Protein AF-A0A3N4IA02-F1 (afdb_monomer_lite)

Sequence (224 aa):
MLETLPFPLLVIALFAESRRILIFAYLSLFLHFLYTFIHSTIYPAPKPKPKPVPFRFTHLPFELRLSIYSNCTAFSLLQLSRSSYQLRYEILRNPKLYLNSDGYRPAPTGTTYPPSHQLRPLPVVQLWRLTLKQIDFISDPAERRLVETQLKRVVVVTPIGPGQSKFSDWMLCGKRGMEGCGRLRWKRDAEVGAAYRAMDCECGRVYGLRPISVDGALERRMSC

pLDDT: mean 83.83, std 15.97, range [39.25, 98.31]

InterPro domains:
  IPR001810 F-box domain [PS50181] (54-101)

Organism: NCBI:txid1160509

Structure (mmCIF, N/CA/C/O backbone):
data_AF-A0A3N4IA02-F1
#
_entry.id   AF-A0A3N4IA02-F1
#
loop_
_atom_site.group_PDB
_atom_site.id
_atom_site.type_symbol
_atom_site.label_atom_id
_atom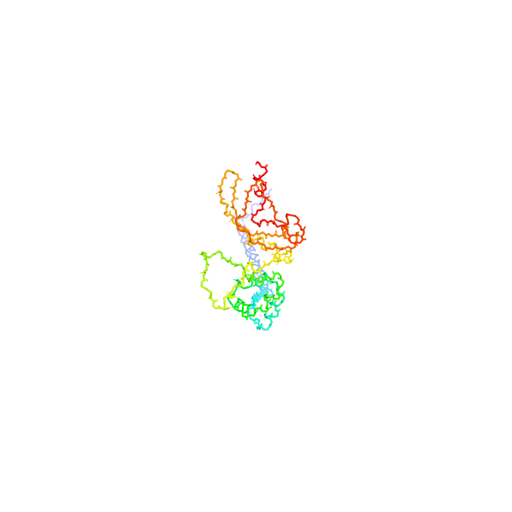_site.label_alt_id
_atom_site.label_comp_id
_atom_site.label_asym_id
_atom_site.label_entity_id
_atom_site.label_seq_id
_atom_site.pdbx_PDB_ins_code
_atom_site.Cartn_x
_atom_site.Cartn_y
_atom_site.Cartn_z
_atom_site.occupancy
_atom_site.B_iso_or_equiv
_atom_site.auth_seq_id
_atom_site.auth_comp_id
_atom_site.auth_asym_id
_atom_site.auth_atom_id
_atom_site.pdbx_PDB_model_num
ATOM 1 N N . MET A 1 1 ? -15.808 66.217 70.031 1.00 44.88 1 MET A N 1
ATOM 2 C CA . MET A 1 1 ? -15.937 65.482 71.303 1.00 44.88 1 MET A CA 1
ATOM 3 C C . MET A 1 1 ? -16.184 64.025 70.958 1.00 44.88 1 MET A C 1
ATOM 5 O O . MET A 1 1 ? -17.266 63.714 70.486 1.00 44.88 1 MET A O 1
ATOM 9 N N . LEU A 1 2 ? -15.167 63.170 71.072 1.00 51.09 2 LEU A N 1
ATOM 10 C CA . LEU A 1 2 ? -15.382 61.724 71.139 1.00 51.09 2 LEU A CA 1
ATOM 11 C C . LEU A 1 2 ? -15.395 61.372 72.625 1.00 51.09 2 LEU A C 1
ATOM 13 O O . LEU A 1 2 ? -14.373 61.507 73.293 1.00 51.09 2 LEU A O 1
ATOM 17 N N . GLU A 1 3 ? -16.559 60.999 73.144 1.00 66.25 3 GLU A N 1
ATOM 18 C CA . GLU A 1 3 ? -16.702 60.491 74.506 1.00 66.25 3 GLU A CA 1
ATOM 19 C C . GLU A 1 3 ? -16.040 59.109 74.602 1.00 66.25 3 GLU A C 1
ATOM 21 O O . GLU A 1 3 ? -16.298 58.208 73.801 1.00 66.25 3 GLU A O 1
ATOM 26 N N . THR A 1 4 ? -15.139 58.948 75.568 1.00 73.88 4 THR A N 1
ATOM 27 C CA . THR A 1 4 ? -14.440 57.694 75.848 1.00 73.88 4 THR A CA 1
ATOM 28 C C . THR A 1 4 ? -15.408 56.698 76.482 1.00 73.88 4 THR A C 1
ATOM 30 O O . THR A 1 4 ? -15.728 56.803 77.666 1.00 73.88 4 THR A O 1
ATOM 33 N N . LEU A 1 5 ? -15.879 55.726 75.703 1.00 70.00 5 LEU A N 1
ATOM 34 C CA . LEU A 1 5 ? -16.653 54.597 76.221 1.00 70.00 5 LEU A CA 1
ATOM 35 C C . LEU A 1 5 ? -15.830 53.793 77.253 1.00 70.00 5 LEU A C 1
ATOM 37 O O . LEU A 1 5 ? -14.632 53.575 77.048 1.00 70.00 5 LEU A O 1
ATOM 41 N N . PRO A 1 6 ? -16.448 53.309 78.347 1.00 82.88 6 PRO A N 1
ATOM 42 C CA . PRO A 1 6 ? -15.759 52.539 79.372 1.00 82.88 6 PRO A CA 1
ATOM 43 C C . PRO A 1 6 ? -15.296 51.183 78.820 1.00 82.88 6 PRO A C 1
ATOM 45 O O . PRO A 1 6 ? -16.060 50.440 78.202 1.00 82.88 6 PRO A O 1
ATOM 48 N N . PHE A 1 7 ? -14.039 50.842 79.110 1.00 79.94 7 PHE A N 1
ATOM 49 C CA . PHE A 1 7 ? -13.347 49.614 78.700 1.00 79.94 7 PHE A CA 1
ATOM 50 C C . PHE A 1 7 ? -14.184 48.307 78.730 1.00 79.94 7 PHE A C 1
ATOM 52 O O . PHE A 1 7 ? -14.133 47.566 77.746 1.00 79.94 7 PHE A O 1
ATOM 59 N N . PRO A 1 8 ? -14.998 47.995 79.765 1.00 81.19 8 PRO A N 1
ATOM 60 C CA . PRO A 1 8 ? -15.797 46.761 79.780 1.00 81.19 8 PRO A CA 1
ATOM 61 C C . PRO A 1 8 ? -16.862 46.680 78.673 1.00 81.19 8 PRO A C 1
ATOM 63 O O . PRO A 1 8 ? -17.126 45.589 78.169 1.00 81.19 8 PRO A O 1
ATOM 66 N N . LEU A 1 9 ? -17.443 47.807 78.243 1.00 80.81 9 LEU A N 1
ATOM 67 C CA . LEU A 1 9 ? -18.416 47.813 77.143 1.00 80.81 9 LEU A CA 1
ATOM 68 C C . LEU A 1 9 ? -17.744 47.521 75.795 1.00 80.81 9 LEU A C 1
ATOM 70 O O . LEU A 1 9 ? -18.338 46.856 74.948 1.00 80.81 9 LEU A O 1
ATOM 74 N N . LEU A 1 10 ? -16.487 47.942 75.621 1.00 78.56 10 LEU A N 1
ATOM 75 C CA . LEU A 1 10 ? -15.697 47.654 74.423 1.00 78.56 10 LEU A CA 1
ATOM 76 C C . LEU A 1 10 ? -15.368 46.155 74.310 1.00 78.56 10 LEU A C 1
ATOM 78 O O . LEU A 1 10 ? -15.481 45.581 73.231 1.00 78.56 10 LEU A O 1
ATOM 82 N N . VAL A 1 11 ? -15.051 45.491 75.427 1.00 78.12 11 VAL A N 1
ATOM 83 C CA . VAL A 1 11 ? -14.809 44.036 75.460 1.00 78.12 11 VAL A CA 1
ATOM 84 C C . VAL A 1 11 ? -16.079 43.250 75.118 1.00 78.12 11 VAL A C 1
ATOM 86 O O . VAL A 1 11 ? -16.025 42.323 74.312 1.00 78.12 11 VAL A O 1
ATOM 89 N N . ILE A 1 12 ? -17.235 43.634 75.670 1.00 79.31 12 ILE A N 1
ATOM 90 C CA . ILE A 1 12 ? -18.518 42.978 75.365 1.00 79.31 12 ILE A CA 1
ATOM 91 C C . ILE A 1 12 ? -18.898 43.177 73.891 1.00 79.31 12 ILE A C 1
ATOM 93 O O . ILE A 1 12 ? -19.323 42.220 73.242 1.00 79.31 12 ILE A O 1
ATOM 97 N N . ALA A 1 13 ? -18.692 44.376 73.338 1.00 76.31 13 ALA A N 1
ATOM 98 C CA . ALA A 1 13 ? -18.925 44.653 71.922 1.00 76.31 13 ALA A CA 1
ATOM 99 C C . ALA A 1 13 ? -18.017 43.806 71.010 1.00 76.31 13 ALA A C 1
ATOM 101 O O . ALA A 1 13 ? -18.503 43.201 70.055 1.00 76.31 13 ALA A O 1
ATOM 102 N N . LEU A 1 14 ? -16.727 43.668 71.342 1.00 78.12 14 LEU A N 1
ATOM 103 C CA . LEU A 1 14 ? -15.789 42.814 70.601 1.00 78.12 14 LEU A CA 1
ATOM 104 C C . LEU A 1 14 ? -16.157 41.323 70.678 1.00 78.12 14 LEU A C 1
ATOM 106 O O . LEU A 1 14 ? -16.037 40.608 69.684 1.00 78.12 14 LEU A O 1
ATOM 110 N N . PHE A 1 15 ? -16.644 40.843 71.827 1.00 77.38 15 PHE A N 1
ATOM 111 C CA . PHE A 1 15 ? -17.138 39.468 71.976 1.00 77.38 15 PHE A CA 1
ATOM 112 C C . PHE A 1 15 ? -18.454 39.217 71.226 1.00 77.38 15 PHE A C 1
ATOM 114 O O . PHE A 1 15 ? -18.679 38.119 70.712 1.00 77.38 15 PHE A O 1
ATOM 121 N N . ALA A 1 16 ? -19.336 40.214 71.155 1.00 80.81 16 ALA A N 1
ATOM 122 C CA . ALA A 1 16 ? -20.566 40.123 70.376 1.00 80.81 16 ALA A CA 1
ATOM 123 C C . ALA A 1 16 ? -20.266 40.073 68.869 1.00 80.81 16 ALA A C 1
ATOM 125 O O . ALA A 1 16 ? -20.827 39.235 68.160 1.00 80.81 16 ALA A O 1
ATOM 126 N N . GLU A 1 17 ? -19.333 40.902 68.395 1.00 86.25 17 GLU A N 1
ATOM 127 C CA . GLU A 1 17 ? -18.890 40.899 66.998 1.00 86.25 17 GLU A CA 1
ATOM 128 C C . GLU A 1 17 ? -18.124 39.619 66.631 1.00 86.25 17 GLU A C 1
ATOM 130 O O . GLU A 1 17 ? -18.371 39.034 65.576 1.00 86.25 17 GLU A O 1
ATOM 135 N N . SER A 1 18 ? -17.285 39.079 67.523 1.00 86.88 18 SER A N 1
ATOM 136 C CA . SER A 1 18 ? -16.580 37.815 67.260 1.00 86.88 18 SER A CA 1
ATOM 137 C C . SER A 1 18 ? -17.531 36.618 67.140 1.00 86.88 18 SER A C 1
ATOM 139 O O . SER A 1 18 ? -17.359 35.775 66.256 1.00 86.88 18 SER A O 1
ATOM 141 N N . ARG A 1 19 ? -18.591 36.561 67.959 1.00 89.06 19 ARG A N 1
ATOM 142 C CA . ARG A 1 19 ? -19.638 35.532 67.846 1.00 89.06 19 ARG A CA 1
ATOM 143 C C . ARG A 1 19 ? -20.408 35.636 66.535 1.00 89.06 19 ARG A C 1
ATOM 145 O O . ARG A 1 19 ? -20.673 34.607 65.920 1.00 89.06 19 ARG A O 1
ATOM 152 N N . ARG A 1 20 ? -20.736 36.852 66.085 1.00 90.88 20 ARG A N 1
ATOM 153 C CA . ARG A 1 20 ? -21.383 37.071 64.782 1.00 90.88 20 ARG A CA 1
ATOM 154 C C . ARG A 1 20 ? -20.507 36.554 63.646 1.00 90.88 20 ARG A C 1
ATOM 156 O O . ARG A 1 20 ? -20.989 35.774 62.831 1.00 90.88 20 ARG A O 1
ATOM 163 N N . ILE A 1 21 ? -19.220 36.904 63.643 1.00 92.00 21 ILE A N 1
ATOM 164 C CA . ILE A 1 21 ? -18.258 36.450 62.627 1.00 92.00 21 ILE A CA 1
ATOM 165 C C . ILE A 1 21 ? -18.160 34.918 62.601 1.00 92.00 21 ILE A C 1
ATOM 167 O O . ILE A 1 21 ? -18.219 34.324 61.525 1.00 92.00 21 ILE A O 1
ATOM 171 N N . LEU A 1 22 ? -18.077 34.266 63.766 1.00 92.12 22 LEU A N 1
ATOM 172 C CA . LEU A 1 22 ? -18.044 32.802 63.847 1.00 92.12 22 LEU A CA 1
ATOM 173 C C . LEU A 1 22 ? -19.326 32.171 63.291 1.00 92.12 22 LEU A C 1
ATOM 175 O O . LEU A 1 22 ? -19.240 31.241 62.494 1.00 92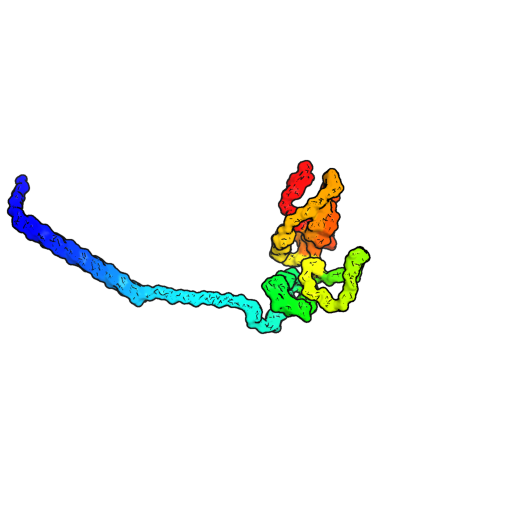.12 22 LEU A O 1
ATOM 179 N N . ILE A 1 23 ? -20.506 32.687 63.651 1.00 93.00 23 ILE A N 1
ATOM 180 C CA . ILE A 1 23 ? -21.788 32.175 63.140 1.00 93.00 23 ILE A CA 1
ATOM 181 C C . ILE A 1 23 ? -21.863 32.315 61.612 1.00 93.00 23 ILE A C 1
ATOM 183 O O . ILE A 1 23 ? -22.238 31.359 60.934 1.00 93.00 23 ILE A O 1
ATOM 187 N N . PHE A 1 24 ? -21.457 33.462 61.055 1.00 93.81 24 PHE A N 1
ATOM 188 C CA . PHE A 1 24 ? -21.409 33.661 59.603 1.00 93.81 24 PHE A CA 1
ATOM 189 C C . PHE A 1 24 ? -20.425 32.708 58.914 1.00 93.81 24 PHE A C 1
ATOM 191 O O . PHE A 1 24 ? -20.759 32.144 57.871 1.00 93.81 24 PHE A O 1
ATOM 198 N N . ALA A 1 25 ? -19.246 32.475 59.498 1.00 93.94 25 ALA A N 1
ATOM 199 C CA . ALA A 1 25 ? -18.271 31.526 58.965 1.00 93.94 25 ALA A CA 1
ATOM 200 C C . ALA A 1 25 ? -18.815 30.087 58.962 1.00 93.94 25 ALA A C 1
ATOM 202 O O . ALA A 1 25 ? -18.710 29.395 57.949 1.00 93.94 25 ALA A O 1
ATOM 203 N N . TYR A 1 26 ? -19.461 29.657 60.052 1.00 95.56 26 TYR A N 1
ATOM 204 C CA . TYR A 1 26 ? -20.088 28.336 60.139 1.00 95.56 26 TYR A CA 1
ATOM 205 C C . TYR A 1 26 ? -21.241 28.168 59.147 1.00 95.56 26 TYR A C 1
ATOM 207 O O . TYR A 1 26 ? -21.292 27.152 58.459 1.00 95.56 26 TYR A O 1
ATOM 215 N N . LEU A 1 27 ? -22.136 29.155 59.024 1.00 95.75 27 LEU A N 1
ATOM 216 C CA . LEU A 1 27 ? -23.228 29.117 58.045 1.00 95.75 27 LEU A CA 1
ATOM 217 C C . LEU A 1 27 ? -22.699 29.072 56.609 1.00 95.75 27 LEU A C 1
ATOM 219 O O . LEU A 1 27 ? -23.206 28.300 55.802 1.00 95.75 27 LEU A O 1
ATOM 223 N N . SER A 1 28 ? -21.658 29.847 56.300 1.00 95.81 28 SER A N 1
ATOM 224 C CA . SER A 1 28 ? -21.017 29.845 54.981 1.00 95.81 28 SER A CA 1
ATOM 225 C C . SER A 1 28 ? -20.406 28.480 54.645 1.00 95.81 28 SER A C 1
ATOM 227 O O . SER A 1 28 ? -20.694 27.914 53.589 1.00 95.81 28 SER A O 1
ATOM 229 N N . LEU A 1 29 ? -19.634 27.893 55.568 1.00 96.44 29 LEU A N 1
ATOM 230 C CA . LEU A 1 29 ? -19.062 26.554 55.397 1.00 96.44 29 LEU A CA 1
ATOM 231 C C . LEU A 1 29 ? -20.146 25.480 55.277 1.00 96.44 29 LEU A C 1
ATOM 233 O O . LEU A 1 29 ? -20.036 24.595 54.431 1.00 96.44 29 LEU A O 1
ATOM 237 N N . PHE A 1 30 ? -21.205 25.571 56.082 1.00 97.06 30 PHE A N 1
ATOM 238 C CA . PHE A 1 30 ? -22.325 24.638 56.037 1.00 97.06 30 PHE A CA 1
ATOM 239 C C . PHE A 1 30 ? -23.085 24.720 54.710 1.00 97.06 30 PHE A C 1
ATOM 241 O O . PHE A 1 30 ? -23.364 23.688 54.106 1.00 97.06 30 PHE A O 1
ATOM 248 N N . LEU A 1 31 ? -23.361 25.926 54.207 1.00 96.62 31 LEU A N 1
ATOM 249 C CA . LEU A 1 31 ? -23.981 26.123 52.895 1.00 96.62 31 LEU A CA 1
ATOM 250 C C . LEU A 1 31 ? -23.083 25.619 51.763 1.00 96.62 31 LEU A C 1
ATOM 252 O O . LEU A 1 31 ? -23.585 24.996 50.832 1.00 96.62 31 LEU A O 1
ATOM 256 N N . HIS A 1 32 ? -21.766 25.824 51.845 1.00 95.88 32 HIS A N 1
ATOM 257 C CA . HIS A 1 32 ? -20.828 25.287 50.860 1.00 95.88 32 HIS A CA 1
ATOM 258 C C . HIS A 1 32 ? -20.773 23.752 50.895 1.00 95.88 32 HIS A C 1
ATOM 260 O O . HIS A 1 32 ? -20.788 23.096 49.851 1.00 95.88 32 HIS A O 1
ATOM 266 N N . PHE A 1 33 ? -20.775 23.160 52.091 1.00 96.94 33 PHE A N 1
ATOM 267 C CA . PHE A 1 33 ? -20.838 21.712 52.267 1.00 96.94 33 PHE A CA 1
ATOM 268 C C . PHE A 1 33 ? -22.153 21.135 51.726 1.00 96.94 33 PHE A C 1
ATOM 270 O O . PHE A 1 33 ? -22.132 20.187 50.948 1.00 96.94 33 PHE A O 1
ATOM 277 N N . LEU A 1 34 ? -23.297 21.741 52.054 1.00 97.06 34 LEU A N 1
ATOM 278 C CA . LEU A 1 34 ? -24.590 21.341 51.500 1.00 97.06 34 LEU A CA 1
ATOM 279 C C . LEU A 1 34 ? -24.630 21.498 49.982 1.00 97.06 34 LEU A C 1
ATOM 281 O O . LEU A 1 34 ? -25.092 20.592 49.300 1.00 97.06 34 LEU A O 1
ATOM 285 N N . TYR A 1 35 ? -24.118 22.603 49.441 1.00 97.00 35 TYR A N 1
ATOM 286 C CA . TYR A 1 35 ? -24.063 22.823 47.999 1.00 97.00 35 TYR A CA 1
ATOM 287 C C . TYR A 1 35 ? -23.223 21.751 47.300 1.00 97.00 35 TYR A C 1
ATOM 289 O O . TYR A 1 35 ? -23.679 21.163 46.326 1.00 97.00 35 TYR A O 1
ATOM 297 N N . THR A 1 36 ? -22.029 21.442 47.807 1.00 93.94 36 THR A N 1
ATOM 298 C CA . THR A 1 36 ? -21.158 20.405 47.225 1.00 93.94 36 THR A CA 1
ATOM 299 C C . THR A 1 36 ? -21.751 19.006 47.368 1.00 93.94 36 THR A C 1
ATOM 301 O O . THR A 1 36 ? -21.695 18.220 46.421 1.00 93.94 36 THR A O 1
ATOM 304 N N . PHE A 1 37 ? -22.387 18.704 48.501 1.00 95.31 37 PHE A N 1
ATOM 305 C CA . PHE A 1 37 ? -23.081 17.439 48.725 1.00 95.31 37 PHE A CA 1
ATOM 306 C C . PHE A 1 37 ? -24.291 17.275 47.794 1.00 95.31 37 PHE A C 1
ATOM 308 O O . PHE A 1 37 ? -24.410 16.263 47.102 1.00 95.31 37 PHE A O 1
ATOM 315 N N . ILE A 1 38 ? -25.164 18.283 47.713 1.00 95.25 38 ILE A N 1
ATOM 316 C CA . ILE A 1 38 ? -26.329 18.301 46.817 1.00 95.25 38 ILE A CA 1
ATOM 317 C C . ILE A 1 38 ? -25.869 18.247 45.356 1.00 95.25 38 ILE A C 1
ATOM 319 O O . ILE A 1 38 ? -26.397 17.468 44.573 1.00 95.25 38 ILE A O 1
ATOM 323 N N . HIS A 1 39 ? -24.841 19.006 44.979 1.00 93.12 39 HIS A N 1
ATOM 324 C CA . HIS A 1 39 ? -24.314 18.985 43.618 1.00 93.12 39 HIS A CA 1
ATOM 325 C C . HIS A 1 39 ? -23.724 17.612 43.261 1.00 93.12 39 HIS A C 1
ATOM 327 O O . HIS A 1 39 ? -23.963 17.116 42.168 1.00 93.12 39 HIS A O 1
ATOM 333 N N . SER A 1 40 ? -22.994 16.965 44.172 1.00 91.81 40 SER A N 1
ATOM 334 C CA . SER A 1 40 ? -22.430 15.622 43.957 1.00 91.81 40 SER A CA 1
ATOM 335 C C . SER A 1 40 ? -23.507 14.533 43.858 1.00 91.81 40 SER A C 1
ATOM 337 O O . SER A 1 40 ? -23.388 13.600 43.064 1.00 91.81 40 SER A O 1
ATOM 339 N N . THR A 1 41 ? -24.581 14.658 44.641 1.00 93.38 41 THR A N 1
ATOM 340 C CA . THR A 1 41 ? -25.686 13.686 44.657 1.00 93.38 41 THR A CA 1
ATOM 341 C C . THR A 1 41 ? -26.645 13.862 43.480 1.00 93.38 41 THR A C 1
ATOM 343 O O . THR A 1 41 ? -27.057 12.866 42.889 1.00 93.38 41 THR A O 1
ATOM 346 N N . ILE A 1 42 ? -26.974 15.103 43.106 1.00 95.50 42 ILE A N 1
ATOM 347 C CA . ILE A 1 42 ? -27.861 15.412 41.972 1.00 95.50 42 ILE A CA 1
ATOM 348 C C . ILE A 1 42 ? -27.131 15.253 40.635 1.00 95.50 42 ILE A C 1
ATOM 350 O O . ILE A 1 42 ? -27.726 14.777 39.668 1.00 95.50 42 ILE A O 1
ATOM 354 N N . TYR A 1 43 ? -25.846 15.606 40.575 1.00 93.44 43 TYR A N 1
ATOM 355 C CA . TYR A 1 43 ? -25.025 15.510 39.370 1.00 93.44 43 TYR A CA 1
ATOM 356 C C . TYR A 1 43 ? -23.894 14.498 39.585 1.00 93.44 43 TYR A C 1
ATOM 358 O O . TYR A 1 43 ? -22.726 14.889 39.691 1.00 93.44 43 TYR A O 1
ATOM 366 N N . PRO A 1 44 ? -24.211 13.186 39.643 1.00 88.75 44 PRO A N 1
ATOM 367 C CA . PRO A 1 44 ? -23.174 12.172 39.691 1.00 88.75 44 PRO A CA 1
ATOM 368 C C . PRO A 1 44 ? -22.286 12.326 38.456 1.00 88.75 44 PRO A C 1
ATOM 370 O O . PRO A 1 44 ? -22.777 12.570 37.349 1.00 88.75 44 PRO A O 1
ATOM 373 N N . ALA A 1 45 ? -20.972 12.178 38.642 1.00 89.81 45 ALA A N 1
ATOM 374 C CA . ALA A 1 45 ? -20.030 12.240 37.534 1.00 89.81 45 ALA A CA 1
ATOM 375 C C . ALA A 1 45 ? -20.506 11.307 36.402 1.00 89.81 45 ALA A C 1
ATOM 377 O O . ALA A 1 45 ? -20.878 10.157 36.675 1.00 89.81 45 ALA A O 1
ATOM 378 N N . PRO A 1 46 ? -20.534 11.775 35.141 1.00 92.25 46 PRO A N 1
ATOM 379 C CA . PRO A 1 46 ? -20.992 10.954 34.033 1.00 92.25 46 PRO A CA 1
ATOM 380 C C . PRO A 1 46 ? -20.181 9.660 34.010 1.00 92.25 46 PRO A C 1
ATOM 382 O O . PRO A 1 46 ? -18.948 9.692 34.050 1.00 92.25 46 PRO A O 1
ATOM 385 N N . LYS A 1 47 ? -20.875 8.514 33.964 1.00 92.12 47 LYS A N 1
ATOM 386 C CA . LYS A 1 47 ? -20.211 7.208 33.886 1.00 92.12 47 LYS A CA 1
ATOM 387 C C . LYS A 1 47 ? -19.215 7.250 32.721 1.00 92.12 47 LYS A C 1
ATOM 389 O O . LYS A 1 47 ? -19.599 7.696 31.633 1.00 92.12 47 LYS A O 1
ATOM 394 N N . PRO A 1 48 ? -17.957 6.818 32.920 1.00 93.94 48 PRO A N 1
ATOM 395 C CA . PRO A 1 48 ? -16.980 6.827 31.846 1.00 93.94 48 PRO A CA 1
ATOM 396 C C . PRO A 1 48 ? -17.555 6.032 30.676 1.00 93.94 48 PRO A C 1
ATOM 398 O O . PRO A 1 48 ? -17.984 4.888 30.845 1.00 93.94 48 PRO A O 1
ATOM 401 N N . LYS A 1 49 ? -17.617 6.659 29.497 1.00 94.75 49 LYS A N 1
ATOM 402 C CA . LYS A 1 49 ? -18.094 5.980 28.291 1.00 94.75 49 LYS A CA 1
ATOM 403 C C . LYS A 1 49 ? -17.226 4.731 28.087 1.00 94.75 49 LYS A C 1
ATOM 405 O O . LYS A 1 49 ? -15.999 4.847 28.195 1.00 94.75 49 LYS A O 1
ATOM 410 N N . PRO A 1 50 ? -17.820 3.551 27.825 1.00 94.75 50 PRO A N 1
ATOM 411 C CA . PRO A 1 50 ? -17.035 2.355 27.565 1.00 94.75 50 PRO A CA 1
ATOM 412 C C . PRO A 1 50 ? -16.066 2.652 26.423 1.00 94.75 50 PRO A C 1
ATOM 414 O O . PRO A 1 50 ? -16.453 3.224 25.400 1.00 94.75 50 PRO A O 1
ATOM 417 N N . LYS A 1 51 ? -14.786 2.320 26.620 1.00 95.44 51 LYS A N 1
ATOM 418 C CA . LYS A 1 51 ? -13.780 2.511 25.575 1.00 95.44 51 LYS A CA 1
ATOM 419 C C . LYS A 1 51 ? -14.198 1.662 24.368 1.00 95.44 51 LYS A C 1
ATOM 421 O O . LYS A 1 51 ? -14.503 0.483 24.566 1.00 95.44 51 LYS A O 1
ATOM 426 N N . PRO A 1 52 ? -14.236 2.224 23.147 1.00 95.31 52 PRO A N 1
ATOM 427 C CA . PRO A 1 52 ? -14.595 1.450 21.969 1.00 95.31 52 PRO A CA 1
ATOM 428 C C . PRO A 1 52 ? -13.625 0.276 21.835 1.00 95.31 52 PRO A C 1
ATOM 430 O O . PRO A 1 52 ? -12.405 0.455 21.875 1.00 95.31 52 PRO A O 1
ATOM 433 N N . VAL A 1 53 ? -14.169 -0.936 21.723 1.00 95.00 53 VAL A N 1
ATOM 434 C CA . VAL A 1 53 ? -13.358 -2.136 21.506 1.00 95.00 53 VAL A CA 1
ATOM 435 C C . VAL A 1 53 ? -12.746 -2.023 20.108 1.00 95.00 53 VAL A C 1
ATOM 437 O O . VAL A 1 53 ? -13.487 -1.789 19.150 1.00 95.00 53 VAL A O 1
ATOM 440 N N . PRO A 1 54 ? -11.416 -2.157 19.952 1.00 95.31 54 PRO A N 1
ATOM 441 C CA . PRO A 1 54 ? -10.796 -2.047 18.642 1.00 95.31 54 PRO A CA 1
ATOM 442 C C . PRO A 1 54 ? -11.303 -3.167 17.737 1.00 95.31 54 PRO A C 1
ATOM 444 O O . PRO A 1 54 ? -11.283 -4.345 18.104 1.00 95.31 54 PRO A O 1
ATOM 447 N N . PHE A 1 55 ? -11.736 -2.794 16.535 1.00 94.56 55 PHE A N 1
ATOM 448 C CA . PHE A 1 55 ? -12.116 -3.756 15.516 1.00 94.56 55 PHE A CA 1
ATOM 449 C C . PHE A 1 55 ? -10.897 -4.592 15.110 1.00 94.56 55 PHE A C 1
ATOM 451 O O . PHE A 1 55 ? -9.862 -4.062 14.702 1.00 94.56 55 PHE A O 1
ATOM 458 N N . ARG A 1 56 ? -11.020 -5.915 15.220 1.00 95.62 56 ARG A N 1
ATOM 459 C CA . ARG A 1 56 ? -9.988 -6.859 14.792 1.00 95.62 56 ARG A CA 1
ATOM 460 C C . ARG A 1 56 ? -10.392 -7.444 13.452 1.00 95.62 56 ARG A C 1
ATOM 462 O O . ARG A 1 56 ? -11.288 -8.277 13.390 1.00 95.62 56 ARG A O 1
ATOM 469 N N . PHE A 1 57 ? -9.688 -7.051 12.394 1.00 96.00 57 PHE A N 1
ATOM 470 C CA . PHE A 1 57 ? -9.946 -7.552 11.042 1.00 96.00 57 PHE A CA 1
ATOM 471 C C . PHE A 1 57 ? -9.927 -9.089 10.968 1.00 96.00 57 PHE A C 1
ATOM 473 O O . PHE A 1 57 ? -10.723 -9.682 10.253 1.00 96.00 57 PHE A O 1
ATOM 480 N N . THR A 1 58 ? -9.070 -9.747 11.753 1.00 95.69 58 THR A N 1
ATOM 481 C CA . THR A 1 58 ? -8.964 -11.215 11.823 1.00 95.69 58 THR A CA 1
ATOM 482 C C . THR A 1 58 ? -10.141 -11.909 12.513 1.00 95.69 58 THR A C 1
ATOM 484 O O . THR A 1 58 ? -10.236 -13.128 12.423 1.00 95.69 58 THR A O 1
ATOM 487 N N . HIS A 1 59 ? -11.033 -11.175 13.189 1.00 95.94 59 HIS A N 1
ATOM 488 C CA . HIS A 1 59 ? -12.276 -11.734 13.733 1.00 95.94 59 HIS A CA 1
ATOM 489 C C . HIS A 1 59 ? -13.375 -11.858 12.669 1.00 95.94 59 HIS A C 1
ATOM 491 O O . HIS A 1 59 ? -14.400 -12.485 12.928 1.00 95.94 59 HIS A O 1
ATOM 497 N N . LEU A 1 60 ? -13.186 -11.270 11.482 1.00 97.62 60 LEU A N 1
ATOM 498 C CA . LEU A 1 60 ? -14.103 -11.492 10.374 1.00 97.62 60 LEU A CA 1
ATOM 499 C C . LEU A 1 60 ? -14.013 -12.952 9.893 1.00 97.62 60 LEU A C 1
ATOM 501 O O . LEU A 1 60 ? -12.898 -13.469 9.725 1.00 97.62 60 LEU A O 1
ATOM 505 N N . PRO A 1 61 ? -15.159 -13.589 9.585 1.00 97.81 61 PRO A N 1
ATOM 506 C CA . PRO A 1 61 ? -15.202 -14.839 8.839 1.00 97.81 61 PRO A CA 1
ATOM 507 C C . PRO A 1 61 ? -14.302 -14.796 7.603 1.00 97.81 61 PRO A C 1
ATOM 509 O O . PRO A 1 61 ? -14.126 -13.753 6.963 1.00 97.81 61 PRO A O 1
ATOM 512 N N . PHE A 1 62 ? -13.694 -15.934 7.285 1.00 97.19 62 PHE A N 1
ATOM 513 C CA . PHE A 1 62 ? -12.718 -16.041 6.205 1.00 97.19 62 PHE A CA 1
ATOM 514 C C . PHE A 1 62 ? -13.302 -15.617 4.849 1.00 97.19 62 PHE A C 1
ATOM 516 O O . PHE A 1 62 ? -12.633 -14.929 4.084 1.00 97.19 62 PHE A O 1
ATOM 523 N N . GLU A 1 63 ? -14.567 -15.934 4.593 1.00 98.06 63 GLU A N 1
ATOM 524 C CA . GLU A 1 63 ? -15.306 -15.598 3.375 1.00 98.06 63 GLU A CA 1
ATOM 525 C C . GLU A 1 63 ? -15.408 -14.080 3.187 1.00 98.06 63 GLU A C 1
ATOM 527 O O . GLU A 1 63 ? -15.148 -13.564 2.100 1.00 98.06 63 GLU A O 1
ATOM 532 N N . LEU A 1 64 ? -15.702 -13.345 4.266 1.00 98.31 64 LEU A N 1
ATOM 533 C CA . LEU A 1 64 ? -15.746 -11.882 4.232 1.00 98.31 64 LEU A CA 1
ATOM 534 C C . LEU A 1 64 ? -14.356 -11.293 3.989 1.00 98.31 64 LEU A C 1
ATOM 536 O O . LEU A 1 64 ? -14.216 -10.330 3.238 1.00 98.31 64 LEU A O 1
ATOM 540 N N . ARG A 1 65 ? -13.308 -11.892 4.566 1.00 98.19 65 ARG A N 1
ATOM 541 C CA . ARG A 1 65 ? -11.926 -11.455 4.326 1.00 98.19 65 ARG A CA 1
ATOM 542 C C . ARG A 1 65 ? -11.495 -11.697 2.882 1.00 98.19 65 ARG A C 1
ATOM 544 O O . ARG A 1 65 ? -10.935 -10.788 2.278 1.00 98.19 65 ARG A O 1
ATOM 551 N N . LEU A 1 66 ? -11.827 -12.852 2.302 1.00 97.69 66 LEU A N 1
ATOM 552 C CA . LEU A 1 66 ? -11.613 -13.130 0.879 1.00 97.69 66 LEU A CA 1
ATOM 553 C C . LEU A 1 66 ? -12.347 -12.128 -0.017 1.00 97.69 66 LEU A C 1
ATOM 555 O O . LEU A 1 66 ? -11.755 -11.624 -0.971 1.00 97.69 66 LEU A O 1
ATOM 559 N N . SER A 1 67 ? -13.601 -11.800 0.310 1.00 98.12 67 SER A N 1
ATOM 560 C CA . SER A 1 67 ? -14.366 -10.777 -0.409 1.00 98.12 67 SER A CA 1
ATOM 561 C C . SER A 1 67 ? -13.661 -9.420 -0.357 1.00 98.12 67 SER A C 1
ATOM 563 O O . SER A 1 67 ? -13.539 -8.753 -1.380 1.00 98.12 67 SER A O 1
ATOM 565 N N . ILE A 1 68 ? -13.129 -9.018 0.799 1.00 98.25 68 ILE A N 1
ATOM 566 C CA . ILE A 1 68 ? -12.364 -7.770 0.928 1.00 98.25 68 ILE A CA 1
ATOM 567 C C . ILE A 1 68 ? -11.088 -7.826 0.079 1.00 98.25 68 ILE A C 1
ATOM 569 O O . ILE A 1 68 ? -10.842 -6.907 -0.695 1.00 98.25 68 ILE A O 1
ATOM 573 N N . TYR A 1 69 ? -10.320 -8.919 0.147 1.00 98.25 69 TYR A N 1
ATOM 574 C CA . TYR A 1 69 ? -9.102 -9.089 -0.655 1.00 98.25 69 TYR A CA 1
ATOM 575 C C . TYR A 1 69 ? -9.367 -9.023 -2.158 1.00 98.25 69 TYR A C 1
ATOM 577 O O . TYR A 1 69 ? -8.553 -8.465 -2.886 1.00 98.25 69 TYR A O 1
ATOM 585 N N . SER A 1 70 ? -10.500 -9.556 -2.625 1.00 97.88 70 SER A N 1
ATOM 586 C CA . SER A 1 70 ? -10.867 -9.525 -4.047 1.00 97.88 70 SER A CA 1
ATOM 587 C C . SER A 1 70 ? -11.114 -8.114 -4.593 1.00 97.88 70 SER A C 1
ATOM 589 O O . SER A 1 70 ? -11.031 -7.912 -5.799 1.00 97.88 70 SER A O 1
ATOM 591 N N . ASN A 1 71 ? -11.365 -7.139 -3.712 1.00 97.94 71 ASN A N 1
ATOM 592 C CA . ASN A 1 71 ? -11.549 -5.729 -4.059 1.00 97.94 71 ASN A CA 1
ATOM 593 C C . ASN A 1 71 ? -10.272 -4.889 -3.859 1.00 97.94 71 ASN A C 1
ATOM 595 O O . ASN A 1 71 ? -10.291 -3.678 -4.064 1.00 97.94 71 ASN A O 1
ATOM 599 N N . CYS A 1 72 ? -9.164 -5.497 -3.426 1.00 98.00 72 CYS A N 1
ATOM 600 C CA . CYS A 1 72 ? -7.898 -4.801 -3.219 1.00 98.00 72 CYS A CA 1
ATOM 601 C C . CYS A 1 72 ? -7.021 -4.817 -4.481 1.00 98.00 72 CYS A C 1
ATOM 603 O O . CYS A 1 72 ? -6.976 -5.804 -5.216 1.00 98.00 72 CYS A O 1
ATOM 605 N N . THR A 1 73 ? -6.238 -3.753 -4.680 1.00 97.81 73 THR A N 1
ATOM 606 C CA . THR A 1 73 ? -5.157 -3.728 -5.678 1.00 97.81 73 THR A CA 1
ATOM 607 C C . THR A 1 73 ? -4.025 -4.681 -5.279 1.00 97.81 73 THR A C 1
ATOM 609 O O . THR A 1 73 ? -3.880 -5.054 -4.106 1.00 97.81 73 THR A O 1
ATOM 612 N N . ALA A 1 74 ? -3.154 -5.029 -6.229 1.00 97.19 74 ALA A N 1
ATOM 613 C CA . ALA A 1 74 ? -1.952 -5.819 -5.958 1.00 97.19 74 ALA A CA 1
ATOM 614 C C . ALA A 1 74 ? -1.071 -5.168 -4.879 1.00 97.19 74 ALA A C 1
ATOM 616 O O . ALA A 1 74 ? -0.468 -5.854 -4.047 1.00 97.19 74 ALA A O 1
ATOM 617 N N . PHE A 1 75 ? -1.015 -3.833 -4.868 1.00 97.25 75 PHE A N 1
ATOM 618 C CA . PHE A 1 75 ? -0.265 -3.066 -3.882 1.00 97.25 75 PHE A CA 1
ATOM 619 C C . PHE A 1 75 ? -0.893 -3.137 -2.493 1.00 97.25 75 PHE A C 1
ATOM 621 O O . PHE A 1 75 ? -0.190 -3.450 -1.529 1.00 97.25 75 PHE A O 1
ATOM 628 N N . SER A 1 76 ? -2.206 -2.951 -2.380 1.00 97.81 76 SER A N 1
ATOM 629 C CA . SER A 1 76 ? -2.934 -3.144 -1.125 1.00 97.81 76 SER A CA 1
ATOM 630 C C . SER A 1 76 ? -2.767 -4.565 -0.572 1.00 97.81 76 SER A C 1
ATOM 632 O O . SER A 1 76 ? -2.440 -4.740 0.605 1.00 97.81 76 SER A O 1
ATOM 634 N N . LEU A 1 77 ? -2.873 -5.595 -1.420 1.00 97.69 77 LEU A N 1
ATOM 635 C CA . LEU A 1 77 ? -2.622 -6.988 -1.029 1.00 97.69 77 LEU A CA 1
ATOM 636 C C . LEU A 1 77 ? -1.181 -7.205 -0.547 1.00 97.69 77 LEU A C 1
ATOM 638 O O . LEU A 1 77 ? -0.957 -7.906 0.445 1.00 97.69 77 LEU A O 1
ATOM 642 N N . LEU A 1 78 ? -0.197 -6.567 -1.187 1.00 96.62 78 LEU A N 1
ATOM 643 C CA . LEU A 1 78 ? 1.192 -6.589 -0.733 1.00 96.62 78 LEU A CA 1
ATOM 644 C C . LEU A 1 78 ? 1.321 -5.986 0.671 1.00 96.62 78 LEU A C 1
ATOM 646 O O . LEU A 1 78 ? 1.945 -6.610 1.531 1.00 96.62 78 LEU A O 1
ATOM 650 N N . GLN A 1 79 ? 0.716 -4.826 0.938 1.00 96.81 79 GLN A N 1
ATOM 651 C CA . GLN A 1 79 ? 0.743 -4.204 2.268 1.00 96.81 79 GLN A CA 1
ATOM 652 C C . GLN A 1 79 ? 0.071 -5.086 3.329 1.00 96.81 79 GLN A C 1
ATOM 654 O O . GLN A 1 79 ? 0.663 -5.339 4.381 1.00 96.81 79 GLN A O 1
ATOM 659 N N . LEU A 1 80 ? -1.116 -5.630 3.037 1.00 96.81 80 LEU A N 1
ATOM 660 C CA . LEU A 1 80 ? -1.839 -6.541 3.933 1.00 96.81 80 LEU A CA 1
ATOM 661 C C . LEU A 1 80 ? -1.033 -7.808 4.235 1.00 96.81 80 LEU A C 1
ATOM 663 O O . LEU A 1 80 ? -0.959 -8.253 5.379 1.00 96.81 80 LEU A O 1
ATOM 667 N N . SER A 1 81 ? -0.345 -8.359 3.235 1.00 96.62 81 SER A N 1
ATOM 668 C CA . SER A 1 81 ? 0.536 -9.511 3.440 1.00 96.62 81 SER A CA 1
ATOM 669 C C . SER A 1 81 ? 1.736 -9.183 4.340 1.00 96.62 81 SER A C 1
ATOM 671 O O . SER A 1 81 ? 2.342 -10.075 4.935 1.00 96.62 81 SER A O 1
ATOM 673 N N . ARG A 1 82 ? 2.126 -7.913 4.477 1.00 95.25 82 ARG A N 1
ATOM 674 C CA . ARG A 1 82 ? 3.242 -7.496 5.338 1.00 95.25 82 ARG A CA 1
ATOM 675 C C . ARG A 1 82 ? 2.811 -7.200 6.770 1.00 95.25 82 ARG A C 1
ATOM 677 O O . ARG A 1 82 ? 3.651 -7.337 7.654 1.00 95.25 82 ARG A O 1
ATOM 684 N N . SER A 1 83 ? 1.544 -6.860 7.004 1.00 95.88 83 SER A N 1
ATOM 685 C CA . SER A 1 83 ? 1.043 -6.480 8.330 1.00 95.88 83 SER A CA 1
ATOM 686 C C . SER A 1 83 ? 0.764 -7.668 9.258 1.00 95.88 83 SER A C 1
ATOM 688 O O . SER A 1 83 ? 0.886 -7.526 10.471 1.00 95.88 83 SER A O 1
ATOM 690 N N . SER A 1 84 ? 0.423 -8.846 8.722 1.00 96.00 84 SER A N 1
ATOM 691 C CA . SER A 1 84 ? 0.124 -10.038 9.530 1.00 96.00 84 SER A CA 1
ATOM 692 C C . SER A 1 84 ? 0.457 -11.344 8.806 1.00 96.00 84 SER A C 1
ATOM 694 O O . SER A 1 84 ? 0.217 -11.490 7.607 1.00 96.00 84 SER A O 1
ATOM 696 N N . TYR A 1 85 ? 0.979 -12.325 9.551 1.00 95.00 85 TYR A N 1
ATOM 697 C CA . TYR A 1 85 ? 1.266 -13.672 9.042 1.00 95.00 85 TYR A CA 1
ATOM 698 C C . TYR A 1 85 ? 0.006 -14.421 8.602 1.00 95.00 85 TYR A C 1
ATOM 700 O O . TYR A 1 85 ? 0.049 -15.138 7.604 1.00 95.00 85 TYR A O 1
ATOM 708 N N . GLN A 1 86 ? -1.114 -14.230 9.305 1.00 95.94 86 GLN A N 1
ATOM 709 C CA . GLN A 1 86 ? -2.382 -14.873 8.963 1.00 95.94 86 GLN A CA 1
ATOM 710 C C . GLN A 1 86 ? -2.914 -14.351 7.623 1.00 95.94 86 GLN A C 1
ATOM 712 O O . GLN A 1 86 ? -3.197 -15.141 6.727 1.00 95.94 86 GLN A O 1
ATOM 717 N N . LEU A 1 87 ? -2.962 -13.023 7.452 1.00 97.12 87 LEU A N 1
ATOM 718 C CA . LEU A 1 87 ? -3.407 -12.403 6.196 1.00 97.12 87 LEU A CA 1
ATOM 719 C C . LEU A 1 87 ? -2.475 -12.790 5.043 1.00 97.12 87 LEU A C 1
ATOM 721 O O . LEU A 1 87 ? -2.930 -13.119 3.953 1.00 97.12 87 LEU A O 1
ATOM 725 N N . ARG A 1 88 ? -1.159 -12.823 5.296 1.00 95.81 88 ARG A N 1
ATOM 726 C CA . ARG A 1 88 ? -0.169 -13.311 4.330 1.00 95.81 88 ARG A CA 1
ATOM 727 C C . ARG A 1 88 ? -0.482 -14.728 3.868 1.00 95.81 88 ARG A C 1
ATOM 729 O O . ARG A 1 88 ? -0.493 -14.972 2.669 1.00 95.81 88 ARG A O 1
ATOM 736 N N . TYR A 1 89 ? -0.702 -15.650 4.802 1.00 95.06 89 TYR A N 1
ATOM 737 C CA . TYR A 1 89 ? -0.989 -17.043 4.476 1.00 95.06 89 TYR A CA 1
ATOM 738 C C . TYR A 1 89 ? -2.259 -17.165 3.625 1.00 95.06 89 TYR A C 1
ATOM 740 O O . TYR A 1 89 ? -2.252 -17.852 2.608 1.00 95.06 89 TYR A O 1
ATOM 748 N N . GLU A 1 90 ? -3.317 -16.445 3.987 1.00 96.06 90 GLU A N 1
ATOM 749 C CA . GLU A 1 90 ? -4.592 -16.464 3.265 1.00 96.06 90 GLU A CA 1
ATOM 750 C C . GLU A 1 90 ? -4.488 -15.888 1.848 1.00 96.06 90 GLU A C 1
ATOM 752 O O . GLU A 1 90 ? -4.995 -16.499 0.904 1.00 96.06 90 GLU A O 1
ATOM 757 N N . ILE A 1 91 ? -3.788 -14.760 1.684 1.00 96.50 91 ILE A N 1
ATOM 758 C CA . ILE A 1 91 ? -3.553 -14.125 0.379 1.00 96.50 91 ILE A CA 1
ATOM 759 C C . ILE A 1 91 ? -2.701 -15.036 -0.512 1.00 96.50 91 ILE A C 1
ATOM 761 O O . ILE A 1 91 ? -3.038 -15.271 -1.670 1.00 96.50 91 ILE A O 1
ATOM 765 N N . LEU A 1 92 ? -1.603 -15.581 0.019 1.00 94.25 92 LEU A N 1
ATOM 766 C CA . LEU A 1 92 ? -0.678 -16.405 -0.764 1.00 94.25 92 LEU A CA 1
ATOM 767 C C . LEU A 1 92 ? -1.252 -17.778 -1.122 1.00 94.25 92 LEU A C 1
ATOM 769 O O . LEU A 1 92 ? -0.923 -18.310 -2.180 1.00 94.25 92 LEU A O 1
ATOM 773 N N . ARG A 1 93 ? -2.127 -18.343 -0.279 1.00 93.94 93 ARG A N 1
ATOM 774 C CA . ARG A 1 93 ? -2.808 -19.618 -0.549 1.00 93.94 93 ARG A CA 1
ATOM 775 C C . ARG A 1 93 ? -3.824 -19.517 -1.689 1.00 93.94 93 ARG A C 1
ATOM 777 O O . ARG A 1 93 ? -4.174 -20.541 -2.267 1.00 93.94 93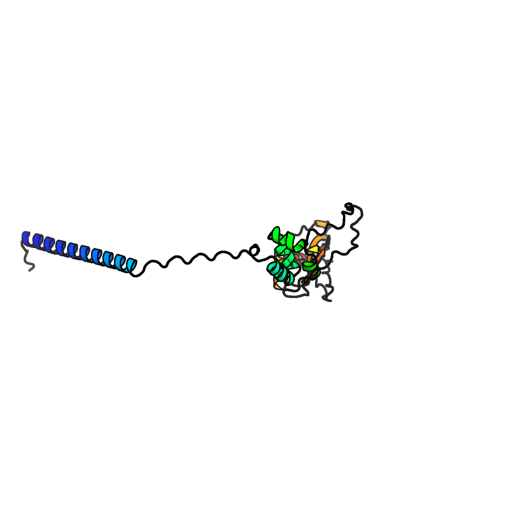 ARG A O 1
ATOM 784 N N . ASN A 1 94 ? -4.260 -18.308 -2.047 1.00 94.44 94 ASN A N 1
ATOM 785 C CA . ASN A 1 94 ? -5.244 -18.069 -3.100 1.00 94.44 94 ASN A CA 1
ATOM 786 C C . ASN A 1 94 ? -4.665 -17.181 -4.216 1.00 94.44 94 ASN A C 1
ATOM 788 O O . ASN A 1 94 ? -4.994 -15.996 -4.282 1.00 94.44 94 ASN A O 1
ATOM 792 N N . PRO A 1 95 ? -3.859 -17.737 -5.146 1.00 93.50 95 PRO A N 1
ATOM 793 C CA . PRO A 1 95 ? -3.226 -16.964 -6.214 1.00 93.50 95 PRO A CA 1
ATOM 794 C C . PRO A 1 95 ? -4.184 -16.119 -7.045 1.00 93.50 95 PRO A C 1
ATOM 796 O O . PRO A 1 95 ? -3.839 -15.012 -7.443 1.00 93.50 95 PRO A O 1
ATOM 799 N N . LYS A 1 96 ? -5.417 -16.601 -7.242 1.00 94.81 96 LYS A N 1
ATOM 800 C CA . LYS A 1 96 ? -6.476 -15.878 -7.959 1.00 94.81 96 LYS A CA 1
ATOM 801 C C . LYS A 1 96 ? -6.705 -14.458 -7.424 1.00 94.81 96 LYS A C 1
ATOM 803 O O . LYS A 1 96 ? -7.079 -13.598 -8.209 1.00 94.81 96 LYS A O 1
ATOM 808 N N . LEU A 1 97 ? -6.460 -14.207 -6.132 1.00 95.81 97 LEU A N 1
ATOM 809 C CA . LEU A 1 97 ? -6.616 -12.880 -5.531 1.00 95.81 97 LEU A CA 1
ATOM 810 C C . LEU A 1 97 ? -5.647 -11.870 -6.143 1.00 95.81 97 LEU A C 1
ATOM 812 O O . LEU A 1 97 ? -6.077 -10.830 -6.620 1.00 95.81 97 LEU A O 1
ATOM 816 N N . TYR A 1 98 ? -4.349 -12.179 -6.157 1.00 95.31 98 TYR A N 1
ATOM 817 C CA . TYR A 1 98 ? -3.357 -11.238 -6.672 1.00 95.31 98 TYR A CA 1
ATOM 818 C C . TYR A 1 98 ? -3.162 -11.350 -8.187 1.00 95.31 98 TYR A C 1
ATOM 820 O O . TYR A 1 98 ? -2.848 -10.351 -8.818 1.00 95.31 98 TYR A O 1
ATOM 828 N N . LEU A 1 99 ? -3.388 -12.518 -8.802 1.00 93.69 99 LEU A N 1
ATOM 829 C CA . LEU A 1 99 ? -3.296 -12.669 -10.261 1.00 93.69 99 LEU A CA 1
ATOM 830 C C . LEU A 1 99 ? -4.335 -11.810 -11.000 1.00 93.69 99 LEU A C 1
ATOM 832 O O . LEU A 1 99 ? -4.047 -11.334 -12.093 1.00 93.69 99 LEU A O 1
ATOM 836 N N . ASN A 1 100 ? -5.509 -11.607 -10.393 1.00 95.38 100 ASN A N 1
ATOM 837 C CA . ASN A 1 100 ? -6.601 -10.812 -10.959 1.00 95.38 100 ASN A CA 1
ATOM 838 C C . ASN A 1 100 ? -6.665 -9.386 -10.385 1.00 95.38 100 ASN A C 1
ATOM 840 O O . ASN A 1 100 ? -7.506 -8.600 -10.813 1.00 95.38 100 ASN A O 1
ATOM 844 N N . SER A 1 101 ? -5.826 -9.058 -9.399 1.00 96.75 101 SER A N 1
ATOM 845 C CA . SER A 1 101 ? -5.811 -7.723 -8.795 1.00 96.75 101 SER A CA 1
ATOM 846 C C . SER A 1 101 ? -5.197 -6.683 -9.728 1.00 96.75 101 SER A C 1
ATOM 848 O O . SER A 1 101 ? -4.221 -6.958 -10.432 1.00 96.75 101 SER A O 1
ATOM 850 N N . ASP A 1 102 ? -5.728 -5.463 -9.671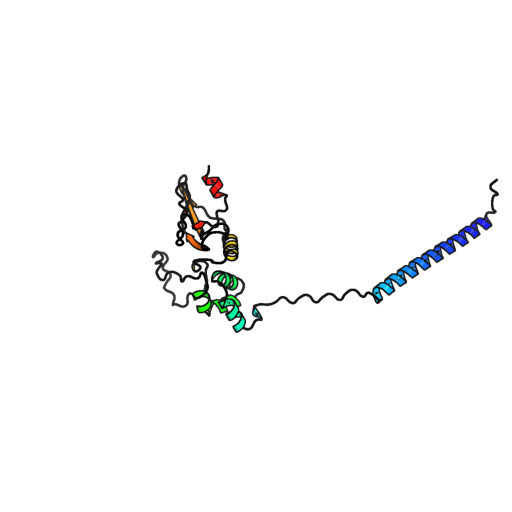 1.00 97.06 102 ASP A N 1
ATOM 851 C CA . ASP A 1 102 ? -5.203 -4.330 -10.427 1.00 97.06 102 ASP A CA 1
ATOM 852 C C . ASP A 1 102 ? -3.718 -4.077 -10.119 1.00 97.06 102 ASP A C 1
ATOM 854 O O . ASP A 1 102 ? -3.284 -4.127 -8.962 1.00 97.06 102 ASP A O 1
ATOM 858 N N . GLY A 1 103 ? -2.935 -3.821 -11.167 1.00 93.31 103 GLY A N 1
ATOM 859 C CA . GLY A 1 103 ? -1.505 -3.545 -11.059 1.00 93.31 103 GLY A CA 1
ATOM 860 C C . GLY A 1 103 ? -0.581 -4.765 -10.984 1.00 93.31 103 GLY A C 1
ATOM 861 O O . GLY A 1 103 ? 0.640 -4.593 -11.064 1.00 93.31 103 GLY A O 1
ATOM 862 N N . TYR A 1 104 ? -1.103 -5.990 -10.850 1.00 94.81 104 TYR A N 1
ATOM 863 C CA . TYR A 1 104 ? -0.264 -7.190 -10.808 1.00 94.81 104 TYR A CA 1
ATOM 864 C C . TYR A 1 104 ? 0.270 -7.563 -12.193 1.00 94.81 104 TYR A C 1
ATOM 866 O O . TYR A 1 104 ? -0.462 -7.600 -13.181 1.00 94.81 104 TYR A O 1
ATOM 874 N N . ARG A 1 105 ? 1.550 -7.933 -12.252 1.00 88.12 105 ARG A N 1
ATOM 875 C CA . ARG A 1 105 ? 2.156 -8.570 -13.420 1.00 88.12 105 ARG A CA 1
ATOM 876 C C . ARG A 1 105 ? 2.944 -9.795 -12.978 1.00 88.12 105 ARG A C 1
ATOM 878 O O . ARG A 1 105 ? 3.837 -9.666 -12.132 1.00 88.12 105 ARG A O 1
ATOM 885 N N . PRO A 1 106 ? 2.664 -10.979 -13.552 1.00 83.00 106 PRO A N 1
ATOM 886 C CA . PRO A 1 106 ? 3.489 -12.143 -13.289 1.00 83.00 106 PRO A CA 1
ATOM 887 C C . PRO A 1 106 ? 4.933 -11.820 -13.674 1.00 83.00 106 PRO A C 1
ATOM 889 O O . PRO A 1 106 ? 5.191 -11.156 -14.683 1.00 83.00 106 PRO A O 1
ATOM 892 N N . ALA A 1 107 ? 5.877 -12.261 -12.840 1.00 74.75 107 ALA A N 1
ATOM 893 C CA . ALA A 1 107 ? 7.290 -12.125 -13.164 1.00 74.75 107 ALA A CA 1
ATOM 894 C C . ALA A 1 107 ? 7.519 -12.733 -14.559 1.00 74.75 107 ALA A C 1
ATOM 896 O O . ALA A 1 107 ? 6.953 -13.797 -14.827 1.00 74.75 107 ALA A O 1
ATOM 897 N N . PRO A 1 108 ? 8.294 -12.087 -15.452 1.00 68.38 108 PRO A N 1
ATOM 898 C CA . PRO A 1 108 ? 8.497 -12.617 -16.789 1.00 68.38 108 PRO A CA 1
ATOM 899 C C . PRO A 1 108 ? 9.068 -14.029 -16.664 1.00 68.38 108 PRO A C 1
ATOM 901 O O . PRO A 1 108 ? 10.175 -14.217 -16.153 1.00 68.38 108 PRO A O 1
ATOM 904 N N . THR A 1 109 ? 8.296 -15.026 -17.090 1.00 59.38 109 THR A N 1
ATOM 905 C CA . THR A 1 109 ? 8.726 -16.418 -17.216 1.00 59.38 109 THR A CA 1
ATOM 906 C C . THR A 1 109 ? 9.783 -16.465 -18.313 1.00 59.38 109 THR A C 1
ATOM 908 O O . THR A 1 109 ? 9.462 -16.686 -19.473 1.00 59.38 109 THR A O 1
ATOM 911 N N . GLY A 1 110 ? 11.029 -16.127 -17.977 1.00 53.62 110 GLY A N 1
ATOM 912 C CA . GLY A 1 110 ? 12.102 -16.018 -18.964 1.00 53.62 110 GLY A CA 1
ATOM 913 C C . GLY A 1 110 ? 13.136 -14.922 -18.734 1.00 53.62 110 GLY A C 1
ATOM 914 O O . GLY A 1 110 ? 14.008 -14.773 -19.582 1.00 53.62 110 GLY A O 1
ATOM 915 N N . THR A 1 111 ? 13.126 -14.167 -17.624 1.00 47.53 111 THR A N 1
ATOM 916 C CA . THR A 1 111 ? 14.362 -13.459 -17.245 1.00 47.53 111 THR A CA 1
ATOM 917 C C . THR A 1 111 ? 15.387 -14.502 -16.821 1.00 47.53 111 THR A C 1
ATOM 919 O O . THR A 1 111 ? 15.447 -14.890 -15.653 1.00 47.53 111 THR A O 1
ATOM 922 N N . THR A 1 112 ? 16.161 -14.991 -17.785 1.00 44.88 112 THR A N 1
ATOM 923 C CA . THR A 1 112 ? 17.389 -15.745 -17.571 1.00 44.88 112 THR A CA 1
ATOM 924 C C . THR A 1 112 ? 18.287 -14.844 -16.735 1.00 44.88 112 THR A C 1
ATOM 926 O O . THR A 1 112 ? 18.899 -13.902 -17.236 1.00 44.88 112 THR A O 1
ATOM 929 N N . TYR A 1 113 ? 18.302 -15.057 -15.420 1.00 46.03 113 TYR A N 1
ATOM 930 C CA . TYR A 1 113 ? 19.342 -14.467 -14.594 1.00 46.03 113 TYR A CA 1
ATOM 931 C C . TYR A 1 113 ? 20.688 -14.930 -15.167 1.00 46.03 113 TYR A C 1
ATOM 933 O O . TYR A 1 113 ? 20.785 -16.082 -15.607 1.00 46.03 113 TYR A O 1
ATOM 941 N N . PRO A 1 114 ? 21.709 -14.055 -15.216 1.00 47.69 114 PRO A N 1
ATOM 942 C CA . PRO A 1 114 ? 23.025 -14.453 -15.688 1.00 47.69 114 PRO A CA 1
ATOM 943 C C . PRO A 1 114 ? 23.471 -15.735 -14.955 1.00 47.69 114 PRO A C 1
ATOM 945 O O . PRO A 1 114 ? 23.187 -15.872 -13.758 1.00 47.69 114 PRO A O 1
ATOM 948 N N . PRO A 1 115 ? 24.134 -16.682 -15.648 1.00 51.00 115 PRO A N 1
ATOM 949 C CA . PRO A 1 115 ? 24.401 -18.033 -15.143 1.00 51.00 115 PRO A CA 1
ATOM 950 C C . PRO A 1 115 ? 25.077 -18.095 -13.765 1.00 51.00 115 PRO A C 1
ATOM 952 O O . PRO A 1 115 ? 24.895 -19.065 -13.035 1.00 51.00 115 PRO A O 1
ATOM 955 N N . SER A 1 116 ? 25.788 -17.036 -13.366 1.00 48.84 116 SER A N 1
ATOM 956 C CA . SER A 1 116 ? 26.456 -16.904 -12.065 1.00 48.84 116 SER A CA 1
ATOM 957 C C . SER A 1 116 ? 25.520 -16.901 -10.846 1.00 48.84 116 SER A C 1
ATOM 959 O O . SER A 1 116 ? 25.997 -17.006 -9.718 1.00 48.84 116 SER A O 1
ATOM 961 N N . HIS A 1 117 ? 24.200 -16.822 -11.043 1.00 44.75 117 HIS A N 1
ATOM 962 C CA . HIS A 1 117 ? 23.194 -16.926 -9.979 1.00 44.75 117 HIS A CA 1
ATOM 963 C C . HIS A 1 117 ? 22.107 -17.968 -10.268 1.00 44.75 117 HIS A C 1
ATOM 965 O O . HIS A 1 117 ? 20.979 -17.825 -9.789 1.00 44.75 117 HIS A O 1
ATOM 971 N N . GLN A 1 118 ? 22.413 -19.019 -11.036 1.00 40.25 118 GLN A N 1
ATOM 972 C CA . GLN A 1 118 ? 21.506 -20.159 -11.177 1.00 40.25 118 GLN A CA 1
ATOM 973 C C . GLN A 1 118 ? 21.419 -20.930 -9.854 1.00 40.25 118 GLN A C 1
ATOM 975 O O . GLN A 1 118 ? 22.082 -21.938 -9.626 1.00 40.25 118 GLN A O 1
ATOM 980 N N . LEU A 1 119 ? 20.575 -20.432 -8.952 1.00 43.19 119 LEU A N 1
ATOM 981 C CA . LEU A 1 119 ? 20.025 -21.241 -7.880 1.00 43.19 119 LEU A CA 1
ATOM 982 C C . LEU A 1 119 ? 19.278 -22.403 -8.538 1.00 43.19 119 LEU A C 1
ATOM 984 O O . LEU A 1 119 ? 18.537 -22.193 -9.501 1.00 43.19 119 LEU A O 1
ATOM 988 N N . ARG A 1 120 ? 19.517 -23.622 -8.035 1.00 42.97 120 ARG A N 1
ATOM 989 C CA . ARG A 1 120 ? 18.865 -24.850 -8.508 1.00 42.97 120 ARG A CA 1
ATOM 990 C C . ARG A 1 120 ? 17.374 -24.587 -8.753 1.00 42.97 120 ARG A C 1
ATOM 992 O O . ARG A 1 120 ? 16.757 -23.950 -7.897 1.00 42.97 120 ARG A O 1
ATOM 999 N N . PRO A 1 121 ? 16.791 -25.082 -9.860 1.00 43.00 121 PRO A N 1
ATOM 1000 C CA . PRO A 1 121 ? 15.358 -24.993 -10.088 1.00 43.00 121 PRO A CA 1
ATOM 1001 C C . PRO A 1 121 ? 14.651 -25.682 -8.923 1.00 43.00 121 PRO A C 1
ATOM 1003 O O . PRO A 1 121 ? 14.640 -26.907 -8.806 1.00 43.00 121 PRO A O 1
ATOM 1006 N N . LEU A 1 122 ? 14.138 -24.875 -8.000 1.00 43.38 122 LEU A N 1
ATOM 1007 C CA . LEU A 1 122 ? 13.322 -25.369 -6.912 1.00 43.38 122 LEU A CA 1
ATOM 1008 C C . LEU A 1 122 ? 11.959 -25.727 -7.512 1.00 43.38 122 LEU A C 1
ATOM 1010 O O . LEU A 1 122 ? 11.476 -25.009 -8.394 1.00 43.38 122 LEU A O 1
ATOM 1014 N N . PRO A 1 123 ? 11.351 -26.845 -7.083 1.00 47.00 123 PRO A N 1
ATOM 1015 C CA . PRO A 1 123 ? 10.042 -27.253 -7.569 1.00 47.00 123 PRO A CA 1
ATOM 1016 C C . PRO A 1 123 ? 9.060 -26.085 -7.430 1.00 47.00 123 PRO A C 1
ATOM 1018 O O . PRO A 1 123 ? 9.186 -25.281 -6.506 1.00 47.00 123 PRO A O 1
ATOM 1021 N N . VAL A 1 124 ? 8.094 -26.018 -8.352 1.00 54.31 124 VAL A N 1
ATOM 1022 C CA . VAL A 1 124 ? 7.092 -24.964 -8.666 1.00 54.31 124 VAL A CA 1
ATOM 1023 C C . VAL A 1 124 ? 6.344 -24.336 -7.462 1.00 54.31 124 VAL A C 1
ATOM 1025 O O . VAL A 1 124 ? 5.567 -23.399 -7.593 1.00 54.31 124 VAL A O 1
ATOM 1028 N N . VAL A 1 125 ? 6.642 -24.768 -6.246 1.00 53.19 125 VAL A N 1
ATOM 1029 C CA . VAL A 1 125 ? 6.143 -24.279 -4.965 1.00 53.19 125 VAL A CA 1
ATOM 1030 C C . VAL A 1 125 ? 6.631 -22.857 -4.621 1.00 53.19 125 VAL A C 1
ATOM 1032 O O . VAL A 1 125 ? 6.123 -22.275 -3.678 1.00 53.19 125 VAL A O 1
ATOM 1035 N N . GLN A 1 126 ? 7.584 -22.233 -5.327 1.00 56.59 126 GLN A N 1
ATOM 1036 C CA . GLN A 1 126 ? 8.272 -21.028 -4.820 1.00 56.59 126 GLN A CA 1
ATOM 1037 C C . GLN A 1 126 ? 7.587 -19.645 -4.940 1.00 56.59 126 GLN A C 1
ATOM 1039 O O . GLN A 1 126 ? 8.216 -18.633 -4.628 1.00 56.59 126 GLN A O 1
ATOM 1044 N N . LEU A 1 127 ? 6.294 -19.541 -5.256 1.00 57.81 127 LEU A N 1
ATOM 1045 C CA . LEU A 1 127 ? 5.580 -18.248 -5.215 1.00 57.81 127 LEU A CA 1
ATOM 1046 C C . LEU A 1 127 ? 5.106 -17.856 -3.794 1.00 57.81 127 LEU A C 1
ATOM 1048 O O . LEU A 1 127 ? 4.016 -17.324 -3.610 1.00 57.81 127 LEU A O 1
ATOM 1052 N N . TRP A 1 128 ? 5.932 -18.067 -2.760 1.00 68.00 128 TRP A N 1
ATOM 1053 C CA . TRP A 1 128 ? 5.595 -17.747 -1.355 1.00 68.00 128 TRP A CA 1
ATOM 1054 C C . TRP A 1 128 ? 5.635 -16.253 -1.024 1.00 68.00 128 TRP A C 1
ATOM 1056 O O . TRP A 1 128 ? 5.528 -15.878 0.145 1.00 68.00 128 TRP A O 1
ATOM 1066 N N . ARG A 1 129 ? 5.903 -15.373 -1.991 1.00 84.06 129 ARG A N 1
ATOM 1067 C CA . ARG A 1 129 ? 6.062 -13.946 -1.711 1.00 84.06 129 ARG A CA 1
ATOM 1068 C C . ARG A 1 129 ? 5.489 -13.114 -2.839 1.00 84.06 129 ARG A C 1
ATOM 1070 O O . ARG A 1 129 ? 6.048 -13.082 -3.929 1.00 84.06 129 ARG A O 1
ATOM 1077 N N . LEU A 1 130 ? 4.421 -12.392 -2.518 1.00 88.38 130 LEU A N 1
ATOM 1078 C CA . LEU A 1 130 ? 4.042 -11.190 -3.239 1.00 88.38 130 LEU A CA 1
ATOM 1079 C C . LEU A 1 130 ? 5.122 -10.144 -2.947 1.00 88.38 130 LEU A C 1
ATOM 1081 O O . LEU A 1 130 ? 5.441 -9.862 -1.790 1.00 88.38 130 LEU A O 1
ATOM 1085 N N . THR A 1 131 ? 5.750 -9.627 -3.992 1.00 91.94 131 THR A N 1
ATOM 1086 C CA . THR A 1 131 ? 6.824 -8.640 -3.899 1.00 91.94 131 THR A CA 1
ATOM 1087 C C . THR A 1 131 ? 6.499 -7.443 -4.767 1.00 91.94 131 THR A C 1
ATOM 1089 O O . THR A 1 131 ? 5.772 -7.543 -5.750 1.00 91.94 131 THR A O 1
ATOM 1092 N N . LEU A 1 132 ? 7.118 -6.310 -4.453 1.00 91.75 132 LEU A N 1
ATOM 1093 C CA . LEU A 1 132 ? 6.952 -5.093 -5.237 1.00 91.75 132 LEU A CA 1
ATOM 1094 C C . LEU A 1 132 ? 7.392 -5.250 -6.708 1.00 91.75 132 LEU A C 1
ATOM 1096 O O . LEU A 1 132 ? 6.894 -4.549 -7.573 1.00 91.75 132 LEU A O 1
ATOM 1100 N N . LYS A 1 133 ? 8.282 -6.206 -7.020 1.00 89.62 133 LYS A N 1
ATOM 1101 C CA . LYS A 1 133 ? 8.708 -6.504 -8.404 1.00 89.62 133 LYS A CA 1
ATOM 1102 C C . LYS A 1 133 ? 7.599 -7.098 -9.273 1.00 89.62 133 LYS A C 1
ATOM 1104 O O . LYS A 1 133 ? 7.747 -7.110 -10.488 1.00 89.62 133 LYS A O 1
ATOM 1109 N N . GLN A 1 134 ? 6.539 -7.609 -8.653 1.00 91.69 134 GLN A N 1
ATOM 1110 C CA . GLN A 1 134 ? 5.364 -8.155 -9.334 1.00 91.69 134 GLN A CA 1
ATOM 1111 C C . GLN A 1 134 ? 4.245 -7.113 -9.477 1.00 91.69 134 GLN A C 1
ATOM 1113 O O . GLN A 1 134 ? 3.153 -7.449 -9.922 1.00 91.69 134 GLN A O 1
ATOM 1118 N N . ILE A 1 135 ? 4.496 -5.861 -9.082 1.00 93.94 135 ILE A N 1
ATOM 1119 C CA . ILE A 1 135 ? 3.563 -4.747 -9.245 1.00 93.94 135 ILE A CA 1
ATOM 1120 C C . ILE A 1 135 ? 4.071 -3.899 -10.409 1.00 93.94 135 ILE A C 1
ATOM 1122 O O . ILE A 1 135 ? 5.122 -3.269 -10.302 1.00 93.94 135 ILE A O 1
ATOM 1126 N N . ASP A 1 136 ? 3.356 -3.924 -11.533 1.00 92.69 136 ASP A N 1
ATOM 1127 C CA . ASP A 1 136 ? 3.739 -3.214 -12.762 1.00 92.69 136 ASP A CA 1
ATOM 1128 C C . ASP A 1 136 ? 3.213 -1.785 -12.780 1.00 92.69 136 ASP A C 1
ATOM 1130 O O . ASP A 1 136 ? 3.886 -0.887 -13.277 1.00 92.69 136 ASP A O 1
ATOM 1134 N N . PHE A 1 137 ? 2.029 -1.542 -12.219 1.00 94.12 137 PHE A N 1
ATOM 1135 C CA . PHE A 1 137 ? 1.481 -0.198 -12.080 1.00 94.12 137 PHE A CA 1
ATOM 1136 C C . PHE A 1 137 ? 0.587 -0.076 -10.846 1.00 94.12 137 PHE A C 1
ATOM 1138 O O . PHE A 1 137 ? 0.153 -1.071 -10.277 1.00 94.12 137 PHE A O 1
ATOM 1145 N N . ILE A 1 138 ? 0.347 1.161 -10.421 1.00 94.62 138 ILE A N 1
ATOM 1146 C CA . ILE A 1 138 ? -0.532 1.513 -9.306 1.00 94.62 138 ILE A CA 1
ATOM 1147 C C . ILE A 1 138 ? -1.521 2.546 -9.835 1.00 94.62 138 ILE A C 1
ATOM 1149 O O . ILE A 1 138 ? -1.144 3.692 -10.087 1.00 94.62 138 ILE A O 1
ATOM 1153 N N . SER A 1 139 ? -2.768 2.145 -10.070 1.00 93.88 139 SER A N 1
ATOM 1154 C CA . SER A 1 139 ? -3.780 3.025 -10.663 1.00 93.88 139 SER A CA 1
ATOM 1155 C C . SER A 1 139 ? -4.167 4.168 -9.725 1.00 93.88 139 SER A C 1
ATOM 1157 O O . SER A 1 139 ? -4.213 5.315 -10.173 1.00 93.88 139 SER A O 1
ATOM 1159 N N . ASP A 1 140 ? -4.349 3.883 -8.437 1.00 94.94 140 ASP A N 1
ATOM 1160 C CA . ASP A 1 140 ? -4.835 4.841 -7.449 1.00 94.94 140 ASP A CA 1
ATOM 1161 C C . ASP A 1 140 ? -3.777 5.902 -7.059 1.00 94.94 140 ASP A C 1
ATOM 1163 O O . ASP A 1 140 ? -2.671 5.563 -6.620 1.00 94.94 140 ASP A O 1
ATOM 1167 N N . PRO A 1 141 ? -4.084 7.209 -7.176 1.00 93.88 141 PRO A N 1
ATOM 1168 C CA . PRO A 1 141 ? -3.169 8.287 -6.800 1.00 93.88 141 PRO A CA 1
ATOM 1169 C C . PRO A 1 141 ? -2.727 8.279 -5.329 1.00 93.88 141 PRO A C 1
ATOM 1171 O O . PRO A 1 141 ? -1.592 8.665 -5.030 1.00 93.88 141 PRO A O 1
ATOM 1174 N N . ALA A 1 142 ? -3.590 7.865 -4.394 1.00 94.19 142 ALA A N 1
ATOM 1175 C CA . ALA A 1 142 ? -3.233 7.824 -2.977 1.00 94.19 142 ALA A CA 1
ATOM 1176 C C . ALA A 1 142 ? -2.246 6.680 -2.696 1.00 94.19 142 ALA A C 1
ATOM 1178 O O . ALA A 1 142 ? -1.242 6.893 -2.009 1.00 94.19 142 ALA A O 1
ATOM 1179 N N . GLU A 1 143 ? -2.448 5.511 -3.308 1.00 94.88 143 GLU A N 1
ATOM 1180 C CA . GLU A 1 143 ? -1.489 4.406 -3.286 1.00 94.88 143 GLU A CA 1
ATOM 1181 C C . GLU A 1 143 ? -0.149 4.796 -3.919 1.00 94.88 143 GLU A C 1
ATOM 1183 O O . GLU A 1 143 ? 0.900 4.444 -3.378 1.00 94.88 143 GLU A O 1
ATOM 1188 N N . ARG A 1 144 ? -0.141 5.588 -5.001 1.00 94.12 144 ARG A N 1
ATOM 1189 C CA . ARG A 1 144 ? 1.112 6.111 -5.581 1.00 94.12 144 ARG A CA 1
ATOM 1190 C C . ARG A 1 144 ? 1.875 6.991 -4.590 1.00 94.12 144 ARG A C 1
ATOM 1192 O O . ARG A 1 144 ? 3.080 6.834 -4.425 1.00 94.12 144 ARG A O 1
ATOM 1199 N N . ARG A 1 145 ? 1.197 7.894 -3.879 1.00 92.44 145 ARG A N 1
ATOM 1200 C CA . ARG A 1 145 ? 1.849 8.713 -2.836 1.00 92.44 145 ARG A CA 1
ATOM 1201 C C . ARG A 1 145 ? 2.396 7.850 -1.701 1.00 92.44 145 ARG A C 1
ATOM 1203 O O . ARG A 1 145 ? 3.483 8.117 -1.179 1.00 92.44 145 ARG A O 1
ATOM 1210 N N . LEU A 1 146 ? 1.658 6.808 -1.323 1.00 92.81 146 LEU A N 1
ATOM 1211 C CA . LEU A 1 146 ? 2.103 5.860 -0.310 1.00 92.81 146 LEU A CA 1
ATOM 1212 C C . LEU A 1 146 ? 3.337 5.084 -0.786 1.00 92.81 146 LEU A C 1
ATOM 1214 O O . LEU A 1 146 ? 4.296 4.966 -0.024 1.00 92.81 146 LEU A O 1
ATOM 1218 N N . VAL A 1 147 ? 3.358 4.611 -2.039 1.00 92.44 147 VAL A N 1
ATOM 1219 C CA . VAL A 1 147 ? 4.511 3.893 -2.597 1.00 92.44 147 VAL A CA 1
ATOM 1220 C C . VAL A 1 147 ? 5.738 4.791 -2.668 1.00 92.44 147 VAL A C 1
ATOM 1222 O O . VAL A 1 147 ? 6.816 4.370 -2.257 1.00 92.44 147 VAL A O 1
ATOM 1225 N N . GLU A 1 148 ? 5.576 6.042 -3.105 1.00 90.94 148 GLU A N 1
ATOM 1226 C CA . GLU A 1 148 ? 6.656 7.027 -3.108 1.00 90.94 148 GLU A CA 1
ATOM 1227 C C . GLU A 1 148 ? 7.209 7.203 -1.692 1.00 90.94 148 GLU A C 1
ATOM 1229 O O . GLU A 1 148 ? 8.410 7.105 -1.475 1.00 90.94 148 GLU A O 1
ATOM 1234 N N . THR A 1 149 ? 6.337 7.376 -0.697 1.00 90.44 149 THR A N 1
ATOM 1235 C CA . THR A 1 149 ? 6.747 7.542 0.706 1.00 90.44 149 THR A CA 1
ATOM 1236 C C . THR A 1 149 ? 7.481 6.313 1.247 1.00 90.44 149 THR A C 1
ATOM 1238 O O . THR A 1 149 ? 8.487 6.451 1.936 1.00 90.44 149 THR A O 1
ATOM 1241 N N . GLN A 1 150 ? 7.017 5.104 0.924 1.00 90.06 150 GLN A N 1
ATOM 1242 C CA . GLN A 1 150 ? 7.627 3.859 1.402 1.00 90.06 150 GLN A CA 1
ATOM 1243 C C . GLN A 1 150 ? 8.945 3.508 0.700 1.00 90.06 150 GLN A C 1
ATOM 1245 O O . GLN A 1 150 ? 9.776 2.791 1.269 1.00 90.06 150 GLN A O 1
ATOM 1250 N N . LEU A 1 151 ? 9.119 3.956 -0.545 1.00 90.12 151 LEU A N 1
ATOM 1251 C CA . LEU A 1 151 ? 10.283 3.651 -1.376 1.00 90.12 151 LEU A CA 1
ATOM 1252 C C . LEU A 1 151 ? 11.297 4.779 -1.459 1.00 90.12 151 LEU A C 1
ATOM 1254 O O . LEU A 1 151 ? 12.381 4.539 -1.984 1.00 90.12 151 LEU A O 1
ATOM 1258 N N . LYS A 1 152 ? 11.010 5.944 -0.870 1.00 86.88 152 LYS A N 1
ATOM 1259 C CA . LYS A 1 152 ? 12.011 6.958 -0.520 1.00 86.88 152 LYS A CA 1
ATOM 1260 C C . LYS A 1 152 ? 13.024 6.358 0.452 1.00 86.88 152 LYS A C 1
ATOM 1262 O O . LYS A 1 152 ? 12.934 6.494 1.669 1.00 86.88 152 LYS A O 1
ATOM 1267 N N . ARG A 1 153 ? 13.988 5.634 -0.098 1.00 77.12 153 ARG A N 1
ATOM 1268 C CA . ARG A 1 153 ? 15.173 5.145 0.594 1.00 77.12 153 ARG A CA 1
ATOM 1269 C C . ARG A 1 153 ? 16.368 5.963 0.146 1.00 77.12 153 ARG A C 1
ATOM 1271 O O . ARG A 1 153 ? 16.371 6.548 -0.934 1.00 77.12 153 ARG A O 1
ATOM 1278 N N . VAL A 1 154 ? 17.394 5.973 0.990 1.00 66.12 154 VAL A N 1
ATOM 1279 C CA . VAL A 1 154 ? 18.695 6.534 0.633 1.00 66.12 154 VAL A CA 1
ATOM 1280 C C . VAL A 1 154 ? 19.232 5.741 -0.552 1.00 66.12 154 VAL A C 1
ATOM 1282 O O . VAL A 1 154 ? 19.466 4.535 -0.444 1.00 66.12 154 VAL A O 1
ATOM 1285 N N . VAL A 1 155 ? 19.393 6.414 -1.686 1.00 77.31 155 VAL A N 1
ATOM 1286 C CA . VAL A 1 155 ? 20.036 5.816 -2.848 1.00 77.31 155 VAL A CA 1
ATOM 1287 C C . VAL A 1 155 ? 21.525 5.742 -2.595 1.00 77.31 155 VAL A C 1
ATOM 1289 O O . VAL A 1 155 ? 22.178 6.746 -2.313 1.00 77.31 155 VAL A O 1
ATOM 1292 N N . VAL A 1 156 ? 22.055 4.532 -2.730 1.00 76.75 156 VAL A N 1
ATOM 1293 C CA . VAL A 1 156 ? 23.492 4.325 -2.828 1.00 76.75 156 VAL A CA 1
ATOM 1294 C C . VAL A 1 156 ? 23.893 4.731 -4.238 1.00 76.75 156 VAL A C 1
ATOM 1296 O O . VAL A 1 156 ? 23.566 4.055 -5.213 1.00 76.75 156 VAL A O 1
ATOM 1299 N N . VAL A 1 157 ? 24.548 5.882 -4.328 1.00 81.56 157 VAL A N 1
ATOM 1300 C CA . VAL A 1 157 ? 25.164 6.369 -5.556 1.00 81.56 157 VAL A CA 1
ATOM 1301 C C . VAL A 1 157 ? 26.598 5.855 -5.566 1.00 81.56 157 VAL A C 1
ATOM 1303 O O . VAL A 1 157 ? 27.375 6.172 -4.667 1.00 81.56 157 VAL A O 1
ATOM 1306 N N . THR A 1 158 ? 26.947 5.041 -6.558 1.00 84.94 158 THR A N 1
ATOM 1307 C CA . THR A 1 158 ? 28.308 4.522 -6.723 1.00 84.94 158 THR A CA 1
ATOM 1308 C C . THR A 1 158 ? 29.027 5.344 -7.793 1.00 84.94 158 THR A C 1
ATOM 1310 O O . THR A 1 158 ? 28.577 5.343 -8.942 1.00 84.94 158 THR A O 1
ATOM 1313 N N . PRO A 1 159 ? 30.117 6.058 -7.462 1.00 84.81 159 PRO A N 1
ATOM 1314 C CA . PRO A 1 159 ? 30.902 6.773 -8.462 1.00 84.81 159 PRO A CA 1
ATOM 1315 C C . PRO A 1 159 ? 31.607 5.775 -9.391 1.00 84.81 159 PRO A C 1
ATOM 1317 O O . PRO A 1 159 ? 32.136 4.765 -8.931 1.00 84.81 159 PRO A O 1
ATOM 1320 N N . ILE A 1 160 ? 31.605 6.052 -10.696 1.00 87.88 160 ILE A N 1
ATOM 1321 C CA . ILE A 1 160 ? 32.282 5.227 -11.720 1.00 87.88 160 ILE A CA 1
ATOM 1322 C C . ILE A 1 160 ? 33.484 5.976 -12.298 1.00 87.88 160 ILE A C 1
ATOM 1324 O O . ILE A 1 160 ? 34.468 5.364 -12.695 1.00 87.88 160 ILE A O 1
ATOM 1328 N N . GLY A 1 161 ? 33.405 7.307 -12.336 1.00 86.31 161 GLY A N 1
ATOM 1329 C CA . GLY A 1 161 ? 34.421 8.174 -12.912 1.00 86.31 161 GLY A CA 1
ATOM 1330 C C . GLY A 1 161 ? 34.061 9.653 -12.745 1.00 86.31 161 GLY A C 1
ATOM 1331 O O . GLY A 1 161 ? 33.043 9.974 -12.120 1.00 86.31 161 GLY A O 1
ATOM 1332 N N . PRO A 1 162 ? 34.877 10.569 -13.292 1.00 85.25 162 PRO A N 1
ATOM 1333 C CA . PRO A 1 162 ? 34.611 12.002 -13.221 1.00 85.25 162 PRO A CA 1
ATOM 1334 C C . PRO A 1 162 ? 33.270 12.327 -13.895 1.00 85.25 162 PRO A C 1
ATOM 1336 O O . PRO A 1 162 ? 33.090 12.109 -15.090 1.00 85.25 162 PRO A O 1
ATOM 1339 N N . GLY A 1 163 ? 32.306 12.808 -13.106 1.00 81.38 163 GLY A N 1
ATOM 1340 C CA . GLY A 1 163 ? 30.974 13.189 -13.588 1.00 81.38 163 GLY A CA 1
ATOM 1341 C C . GLY A 1 163 ? 30.012 12.031 -13.887 1.00 81.38 163 GLY A C 1
ATOM 1342 O O . GLY A 1 163 ? 28.926 12.283 -14.406 1.00 81.38 163 GLY A O 1
ATOM 1343 N N . GLN A 1 164 ? 30.369 10.782 -13.561 1.00 83.25 164 GLN A N 1
ATOM 1344 C CA . GLN A 1 164 ? 29.512 9.613 -13.784 1.00 83.25 164 GLN A CA 1
ATOM 1345 C C . GLN A 1 164 ? 29.262 8.846 -12.491 1.00 83.25 164 GLN A C 1
ATOM 1347 O O . GLN A 1 164 ? 30.185 8.490 -11.753 1.00 83.25 164 GLN A O 1
ATOM 1352 N N . SER A 1 165 ? 27.997 8.544 -12.225 1.00 84.06 165 SER A N 1
ATOM 1353 C CA . SER A 1 165 ? 27.605 7.685 -11.112 1.00 84.06 165 SER A CA 1
ATOM 1354 C C . SER A 1 165 ? 26.568 6.663 -11.547 1.00 84.06 165 SER A C 1
ATOM 1356 O O . SER A 1 165 ? 25.807 6.908 -12.472 1.00 84.06 165 SER A O 1
ATOM 1358 N N . LYS A 1 166 ? 26.515 5.518 -10.872 1.00 88.00 166 LYS A N 1
ATOM 1359 C CA . LYS A 1 166 ? 25.447 4.527 -11.024 1.00 88.00 166 LYS A CA 1
ATOM 1360 C C . LYS A 1 166 ? 24.558 4.541 -9.798 1.00 88.00 166 LYS A C 1
ATOM 1362 O O . LYS A 1 166 ? 25.031 4.726 -8.678 1.00 88.00 166 LYS A O 1
ATOM 1367 N N . PHE A 1 167 ? 23.273 4.313 -10.012 1.00 86.75 167 PHE A N 1
ATOM 1368 C CA . PHE A 1 167 ? 22.320 4.107 -8.939 1.00 86.75 167 PHE A CA 1
ATOM 1369 C C . PHE A 1 167 ? 21.319 3.015 -9.290 1.00 86.75 167 PHE A C 1
ATOM 1371 O O . PHE A 1 167 ? 21.055 2.730 -10.455 1.00 86.75 167 PHE A O 1
ATOM 1378 N N . SER A 1 168 ? 20.752 2.392 -8.266 1.00 87.12 168 SER A N 1
ATOM 1379 C CA . SER A 1 168 ? 19.645 1.457 -8.431 1.00 87.12 168 SER A CA 1
ATOM 1380 C C . SER A 1 168 ? 18.453 1.970 -7.642 1.00 87.12 168 SER A C 1
ATOM 1382 O O . SER A 1 168 ? 18.564 2.139 -6.428 1.00 87.12 168 SER A O 1
ATOM 1384 N N . ASP A 1 169 ? 17.336 2.221 -8.319 1.00 90.56 169 ASP A N 1
ATOM 1385 C CA . ASP A 1 169 ? 16.138 2.766 -7.684 1.00 90.56 169 ASP A CA 1
ATOM 1386 C C . ASP A 1 169 ? 14.846 2.268 -8.343 1.00 90.56 169 ASP A C 1
ATOM 1388 O O . ASP A 1 169 ? 14.817 1.746 -9.466 1.00 90.56 169 ASP A O 1
ATOM 1392 N N . TRP A 1 170 ? 13.756 2.428 -7.601 1.00 91.50 170 TRP A N 1
ATOM 1393 C CA . TRP A 1 170 ? 12.408 2.337 -8.119 1.00 91.50 170 TRP A CA 1
ATOM 1394 C C . TRP A 1 170 ? 12.059 3.596 -8.899 1.00 91.50 170 TRP A C 1
ATOM 1396 O O . TRP A 1 170 ? 12.236 4.718 -8.439 1.00 91.50 170 TRP A O 1
ATOM 1406 N N . MET A 1 171 ? 11.517 3.377 -10.084 1.00 90.94 171 MET A N 1
ATOM 1407 C CA . MET A 1 171 ? 11.066 4.394 -11.010 1.00 90.94 171 MET A CA 1
ATOM 1408 C C . MET A 1 171 ? 9.544 4.359 -11.047 1.00 90.94 171 MET A C 1
ATOM 1410 O O . MET A 1 171 ? 8.972 3.294 -11.283 1.00 90.94 171 MET A O 1
ATOM 1414 N N . LEU A 1 172 ? 8.891 5.498 -10.849 1.00 92.00 172 LEU A N 1
ATOM 1415 C CA . LEU A 1 172 ? 7.439 5.626 -10.928 1.00 92.00 172 LEU A CA 1
ATOM 1416 C C . LEU A 1 172 ? 7.059 6.555 -12.080 1.00 92.00 172 LEU A C 1
ATOM 1418 O O . LEU A 1 172 ? 7.676 7.604 -12.275 1.00 92.00 172 LEU A O 1
ATOM 1422 N N . CYS A 1 173 ? 6.047 6.173 -12.861 1.00 92.06 173 CYS A N 1
ATOM 1423 C CA . CYS A 1 173 ? 5.523 7.034 -13.905 1.00 92.06 173 CYS A CA 1
ATOM 1424 C C . CYS A 1 173 ? 4.578 8.064 -13.307 1.00 92.06 173 CYS A C 1
ATOM 1426 O O . CYS A 1 173 ? 3.444 7.729 -12.948 1.00 92.06 173 CYS A O 1
ATOM 1428 N N . GLY A 1 174 ? 5.040 9.310 -13.259 1.00 85.50 174 GLY A N 1
ATOM 1429 C CA . GLY A 1 174 ? 4.293 10.391 -12.649 1.00 85.50 174 GLY A CA 1
ATOM 1430 C C . GLY A 1 174 ? 5.132 11.358 -11.841 1.00 85.50 174 GLY A C 1
ATOM 1431 O O . GLY A 1 174 ? 6.350 11.228 -11.735 1.00 85.50 174 GLY A O 1
ATOM 1432 N N . LYS A 1 175 ? 4.446 12.330 -11.244 1.00 78.75 175 LYS A N 1
ATOM 1433 C CA . LYS A 1 175 ? 5.021 13.239 -10.256 1.00 78.75 175 LYS A CA 1
ATOM 1434 C C . LYS A 1 175 ? 4.119 13.273 -9.027 1.00 78.75 175 LYS A C 1
ATOM 1436 O O . LYS A 1 175 ? 2.934 13.591 -9.146 1.00 78.75 175 LYS A O 1
ATOM 1441 N N . ARG A 1 176 ? 4.685 12.963 -7.855 1.00 74.38 176 ARG A N 1
ATOM 1442 C CA . ARG A 1 176 ? 4.024 13.077 -6.540 1.00 74.38 176 ARG A CA 1
ATOM 1443 C C . ARG A 1 176 ? 2.682 12.332 -6.456 1.00 74.38 176 ARG A C 1
ATOM 1445 O O . ARG A 1 176 ? 1.709 12.836 -5.888 1.00 74.38 176 ARG A O 1
ATOM 1452 N N . GLY A 1 177 ? 2.589 11.194 -7.138 1.00 70.12 177 GLY A N 1
ATOM 1453 C CA . GLY A 1 177 ? 1.368 10.406 -7.303 1.00 70.12 177 GLY A CA 1
ATOM 1454 C C . GLY A 1 177 ? 0.191 11.079 -8.026 1.00 70.12 177 GLY A C 1
ATOM 1455 O O . GLY A 1 177 ? -0.838 10.430 -8.169 1.00 70.12 177 GLY A O 1
ATOM 1456 N N . MET A 1 178 ? 0.295 12.330 -8.494 1.00 77.25 178 MET A N 1
ATOM 1457 C CA . MET A 1 178 ? -0.838 13.061 -9.100 1.00 77.25 178 MET A CA 1
ATOM 1458 C C . MET A 1 178 ? -0.882 12.995 -10.624 1.00 77.25 178 MET A C 1
ATOM 1460 O O . MET A 1 178 ? -1.946 13.089 -11.225 1.00 77.25 178 MET A O 1
ATOM 1464 N N . GLU A 1 179 ? 0.269 12.823 -11.259 1.00 85.25 179 GLU A N 1
ATOM 1465 C CA . GLU A 1 179 ? 0.385 12.752 -12.713 1.00 85.25 179 GLU A CA 1
ATOM 1466 C C . GLU A 1 179 ? 0.855 11.356 -13.128 1.00 85.25 179 GLU A C 1
ATOM 1468 O O . GLU A 1 179 ? 1.457 10.648 -12.329 1.00 85.25 179 GLU A O 1
ATOM 1473 N N . GLY A 1 180 ? 0.612 10.948 -14.375 1.00 88.31 180 GLY A N 1
ATOM 1474 C CA . GLY A 1 180 ? 1.144 9.699 -14.935 1.00 88.31 180 GLY A CA 1
ATOM 1475 C C . GLY A 1 180 ? 0.201 8.505 -14.826 1.00 88.31 180 GLY A C 1
ATOM 1476 O O . GLY A 1 180 ? -0.915 8.607 -14.316 1.00 88.31 180 GLY A O 1
ATOM 1477 N N . CYS A 1 181 ? 0.654 7.363 -15.341 1.00 91.88 181 CYS A N 1
ATOM 1478 C CA . CYS A 1 181 ? -0.108 6.111 -15.313 1.00 91.88 181 CYS A CA 1
ATOM 1479 C C . CYS A 1 181 ? 0.210 5.235 -14.089 1.00 91.88 181 CYS A C 1
ATOM 1481 O O . CYS A 1 181 ? -0.339 4.147 -13.970 1.00 91.88 181 CYS A O 1
ATOM 1483 N N . GLY A 1 182 ? 1.118 5.670 -13.203 1.00 91.38 182 GLY A N 1
ATOM 1484 C CA . GLY A 1 182 ? 1.475 4.926 -11.992 1.00 91.38 182 GLY A CA 1
ATOM 1485 C C . GLY A 1 182 ? 2.335 3.686 -12.231 1.00 91.38 182 GLY A C 1
ATOM 1486 O O . GLY A 1 182 ? 2.494 2.874 -11.325 1.00 91.38 182 GLY A O 1
ATOM 1487 N N . ARG A 1 183 ? 2.894 3.521 -13.435 1.00 93.75 183 ARG A N 1
ATOM 1488 C CA . ARG A 1 183 ? 3.788 2.406 -13.766 1.00 93.75 183 ARG A CA 1
ATOM 1489 C C . ARG A 1 183 ? 5.031 2.409 -12.884 1.00 93.75 183 ARG A C 1
ATOM 1491 O O . ARG A 1 183 ? 5.702 3.433 -12.793 1.00 93.75 183 ARG A O 1
ATOM 1498 N N . LEU A 1 184 ? 5.349 1.270 -12.286 1.00 92.88 184 LEU A N 1
ATOM 1499 C CA . LEU A 1 184 ? 6.443 1.085 -11.346 1.00 92.88 184 LEU A CA 1
ATOM 1500 C C . LEU A 1 184 ? 7.493 0.143 -11.951 1.00 92.88 184 LEU A C 1
ATOM 1502 O O . LEU A 1 184 ? 7.189 -0.962 -12.392 1.00 92.88 184 LEU A O 1
ATOM 1506 N N . ARG A 1 185 ? 8.757 0.569 -11.989 1.00 91.38 185 ARG A N 1
ATOM 1507 C CA . ARG A 1 185 ? 9.867 -0.212 -12.555 1.00 91.38 185 ARG A CA 1
ATOM 1508 C C . ARG A 1 185 ? 11.083 -0.147 -11.646 1.00 91.38 185 ARG A C 1
ATOM 1510 O O . ARG A 1 185 ? 11.529 0.932 -11.292 1.00 91.38 185 ARG A O 1
ATOM 1517 N N . TRP A 1 186 ? 11.673 -1.289 -11.318 1.00 90.25 186 TRP A N 1
ATOM 1518 C CA . TRP A 1 186 ? 13.002 -1.307 -10.708 1.00 90.25 186 TRP A CA 1
ATOM 1519 C C . TRP A 1 186 ? 14.062 -1.167 -11.798 1.00 90.25 186 TRP A C 1
ATOM 1521 O O . TRP 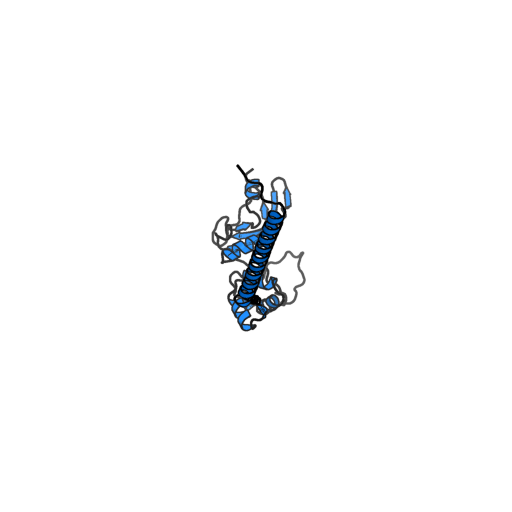A 1 186 ? 14.092 -1.976 -12.729 1.00 90.25 186 TRP A O 1
ATOM 1531 N N . LYS A 1 187 ? 14.959 -0.190 -11.668 1.00 89.12 187 LYS A N 1
ATOM 1532 C CA . LYS A 1 187 ? 16.124 -0.058 -12.541 1.00 89.12 187 LYS A CA 1
ATOM 1533 C C . LYS A 1 187 ? 17.383 -0.284 -11.718 1.00 89.12 187 LYS A C 1
ATOM 1535 O O . LYS A 1 187 ? 17.595 0.370 -10.703 1.00 89.12 187 LYS A O 1
ATOM 1540 N N . ARG A 1 188 ? 18.207 -1.234 -12.159 1.00 87.81 188 ARG A N 1
ATOM 1541 C CA . ARG A 1 188 ? 19.548 -1.448 -11.615 1.00 87.81 188 ARG A CA 1
ATOM 1542 C C . ARG A 1 188 ? 20.555 -0.656 -12.444 1.00 87.81 188 ARG A C 1
ATOM 1544 O O . ARG A 1 188 ? 20.389 -0.591 -13.663 1.00 87.81 188 ARG A O 1
ATOM 1551 N N . ASP A 1 189 ? 21.566 -0.109 -11.778 1.00 85.56 189 ASP A N 1
ATOM 1552 C CA . ASP A 1 189 ? 22.742 0.515 -12.394 1.00 85.56 189 ASP A CA 1
ATOM 1553 C C . ASP A 1 189 ? 22.383 1.571 -13.454 1.00 85.56 189 ASP A C 1
ATOM 1555 O O . ASP A 1 189 ? 23.000 1.650 -14.514 1.00 85.56 189 ASP A O 1
ATOM 1559 N N . ALA A 1 190 ? 21.354 2.376 -13.179 1.00 85.31 190 ALA A N 1
ATOM 1560 C CA . ALA A 1 190 ? 21.038 3.555 -13.968 1.00 85.31 190 ALA A CA 1
ATOM 1561 C C . ALA A 1 190 ? 22.186 4.563 -13.857 1.00 85.31 190 ALA A C 1
ATOM 1563 O O . ALA A 1 190 ? 22.687 4.814 -12.765 1.00 85.31 190 ALA A O 1
ATOM 1564 N N . GLU A 1 191 ? 22.608 5.134 -14.978 1.00 82.75 191 GLU A N 1
ATOM 1565 C CA . GLU A 1 191 ? 23.692 6.117 -15.014 1.00 82.75 191 GLU A CA 1
ATOM 1566 C C . GLU A 1 191 ? 23.152 7.513 -14.678 1.00 82.75 191 GLU A C 1
ATOM 1568 O O . GLU A 1 191 ? 22.180 7.955 -15.275 1.00 82.75 191 GLU A O 1
ATOM 1573 N N . VAL A 1 192 ? 23.766 8.212 -13.723 1.00 73.38 192 VAL A N 1
ATOM 1574 C CA . VAL A 1 192 ? 23.503 9.615 -13.370 1.00 73.38 192 VAL A CA 1
ATOM 1575 C C . VAL A 1 192 ? 24.616 10.481 -13.944 1.00 73.38 192 VAL A C 1
ATOM 1577 O O . VAL A 1 192 ? 25.796 10.190 -13.741 1.00 73.38 192 VAL A O 1
ATOM 1580 N N . GLY A 1 193 ? 24.229 11.566 -14.607 1.00 71.19 193 GLY A N 1
ATOM 1581 C CA . GLY A 1 193 ? 25.116 12.597 -15.141 1.00 71.19 193 GLY A CA 1
ATOM 1582 C C . GLY A 1 193 ? 24.357 13.495 -16.119 1.00 71.19 193 GLY A C 1
ATOM 1583 O O . GLY A 1 193 ? 23.146 13.339 -16.283 1.00 71.19 193 GLY A O 1
ATOM 1584 N N . ALA A 1 194 ? 25.065 14.377 -16.832 1.00 67.38 194 ALA A N 1
ATOM 1585 C CA . ALA A 1 194 ? 24.483 15.206 -17.901 1.00 67.38 194 ALA A CA 1
ATOM 1586 C C . ALA A 1 194 ? 23.768 14.378 -18.992 1.00 67.38 194 ALA A C 1
ATOM 1588 O O . ALA A 1 194 ? 22.898 14.876 -19.700 1.00 67.38 194 ALA A O 1
ATOM 1589 N N . ALA A 1 195 ? 24.117 13.093 -19.105 1.00 65.12 195 ALA A N 1
ATOM 1590 C CA . ALA A 1 195 ? 23.521 12.148 -20.038 1.00 65.12 195 ALA A CA 1
ATOM 1591 C C . ALA A 1 195 ? 22.307 11.377 -19.480 1.00 65.12 195 ALA A C 1
ATOM 1593 O O . ALA A 1 195 ? 21.767 10.534 -20.199 1.00 65.12 195 ALA A O 1
ATOM 1594 N N . TYR A 1 196 ? 21.864 11.620 -18.236 1.00 72.31 196 TYR A N 1
ATOM 1595 C CA . TYR A 1 196 ? 20.691 10.928 -17.699 1.00 72.31 196 TYR A CA 1
ATOM 1596 C C . TYR A 1 196 ? 19.440 11.321 -18.483 1.00 72.31 196 TYR A C 1
ATOM 1598 O O . TYR A 1 196 ? 18.829 12.367 -18.265 1.00 72.31 196 TYR A O 1
ATOM 1606 N N . ARG A 1 197 ? 19.035 10.441 -19.396 1.00 71.62 197 ARG A N 1
ATOM 1607 C CA . ARG A 1 197 ? 17.726 10.503 -20.029 1.00 71.62 197 ARG A CA 1
ATOM 1608 C C . ARG A 1 197 ? 16.756 9.813 -19.088 1.00 71.62 197 ARG A C 1
ATOM 1610 O O . ARG A 1 197 ? 16.875 8.611 -18.843 1.00 71.62 197 ARG A O 1
ATOM 1617 N N . ALA A 1 198 ? 15.805 10.574 -18.550 1.00 79.06 198 ALA A N 1
ATOM 1618 C CA . ALA A 1 198 ? 14.656 9.965 -17.897 1.00 79.06 198 ALA A CA 1
ATOM 1619 C C . ALA A 1 198 ? 14.036 8.923 -18.849 1.00 79.06 198 ALA A C 1
ATOM 1621 O O . ALA A 1 198 ? 14.158 9.014 -20.072 1.00 79.06 198 ALA A O 1
ATOM 1622 N N . MET A 1 199 ? 13.438 7.875 -18.298 1.00 85.19 199 MET A N 1
ATOM 1623 C CA . MET A 1 199 ? 12.924 6.805 -19.147 1.00 85.19 199 MET A CA 1
ATOM 1624 C C . MET A 1 199 ? 11.525 7.161 -19.635 1.00 85.19 199 MET A C 1
ATOM 1626 O O . MET A 1 199 ? 10.682 7.633 -18.864 1.00 85.19 199 MET A O 1
ATOM 1630 N N . ASP A 1 200 ? 11.270 6.889 -20.908 1.00 88.81 200 ASP A N 1
ATOM 1631 C CA . ASP A 1 200 ? 9.928 6.978 -21.457 1.00 88.81 200 ASP A CA 1
ATOM 1632 C C . ASP A 1 200 ? 9.046 5.921 -20.803 1.00 88.81 200 ASP A C 1
ATOM 1634 O O . ASP A 1 200 ? 9.468 4.800 -20.502 1.00 88.81 200 ASP A O 1
ATOM 1638 N N . CYS A 1 201 ? 7.804 6.295 -20.532 1.00 89.56 201 CYS A N 1
ATOM 1639 C CA . CYS A 1 201 ? 6.830 5.346 -20.044 1.00 89.56 201 CYS A CA 1
ATOM 1640 C C . CYS A 1 201 ? 6.114 4.686 -21.222 1.00 89.56 201 CYS A C 1
ATOM 1642 O O . CYS A 1 201 ? 5.735 5.355 -22.178 1.00 89.56 201 CYS A O 1
ATOM 1644 N N . GLU A 1 202 ? 5.803 3.397 -21.096 1.00 88.56 202 GLU A N 1
ATOM 1645 C CA . GLU A 1 202 ? 4.971 2.651 -22.054 1.00 88.56 202 GLU A CA 1
ATOM 1646 C C . GLU A 1 202 ? 3.548 3.231 -22.223 1.00 88.56 202 GLU A C 1
ATOM 1648 O O . GLU A 1 202 ? 2.825 2.812 -23.117 1.00 88.56 202 GLU A O 1
ATOM 1653 N N . CYS A 1 203 ? 3.129 4.208 -21.405 1.00 88.00 203 CYS A N 1
ATOM 1654 C CA . CYS A 1 203 ? 1.911 4.993 -21.654 1.00 88.00 203 CYS A CA 1
ATOM 1655 C C . CYS A 1 203 ? 2.096 6.138 -22.672 1.00 88.00 203 CYS A C 1
ATOM 1657 O O . CYS A 1 203 ? 1.195 6.959 -22.821 1.00 88.00 203 CYS A O 1
ATOM 1659 N N . GLY A 1 204 ? 3.262 6.242 -23.319 1.00 90.75 204 GLY A N 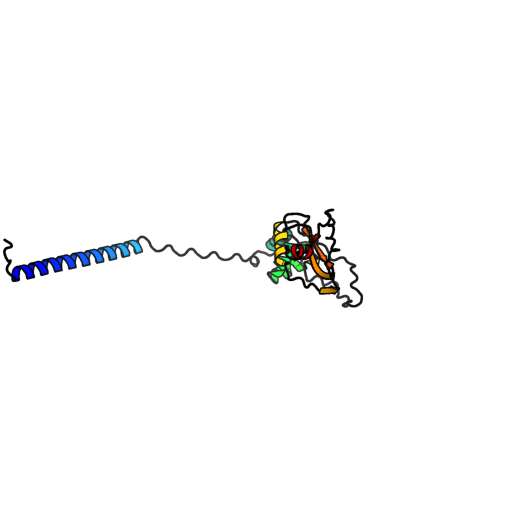1
ATOM 1660 C CA . GLY A 1 204 ? 3.586 7.272 -24.312 1.00 90.75 204 GLY A CA 1
ATOM 1661 C C . GLY A 1 204 ? 4.153 8.571 -23.732 1.00 90.75 204 GLY A C 1
ATOM 1662 O O . GLY A 1 204 ? 4.495 9.482 -24.480 1.00 90.75 204 GLY A O 1
ATOM 1663 N N . ARG A 1 205 ? 4.285 8.686 -22.403 1.00 88.06 205 ARG A N 1
ATOM 1664 C CA . ARG A 1 205 ? 4.906 9.863 -21.777 1.00 88.06 205 ARG A CA 1
ATOM 1665 C C . ARG A 1 205 ? 6.422 9.817 -21.923 1.00 88.06 205 ARG A C 1
ATOM 1667 O O . ARG A 1 205 ? 7.074 8.993 -21.276 1.00 88.06 205 ARG A O 1
ATOM 1674 N N . VAL A 1 206 ? 6.959 10.761 -22.689 1.00 89.50 206 VAL A N 1
ATOM 1675 C CA . VAL A 1 206 ? 8.400 11.016 -22.760 1.00 89.50 206 VAL A CA 1
ATOM 1676 C C . VAL A 1 206 ? 8.898 11.435 -21.375 1.00 89.50 206 VAL A C 1
ATOM 1678 O O . VAL A 1 206 ? 8.250 12.250 -20.711 1.00 89.50 206 VAL A O 1
ATOM 1681 N N . TYR A 1 207 ? 9.997 10.846 -20.899 1.00 87.81 207 TYR A N 1
ATOM 1682 C CA . TYR A 1 207 ? 10.538 11.104 -19.552 1.00 87.81 207 TYR A CA 1
ATOM 1683 C C . TYR A 1 207 ? 9.534 10.838 -18.413 1.00 87.81 207 TYR A C 1
ATOM 1685 O O . TYR A 1 207 ? 9.584 11.455 -17.341 1.00 87.81 207 TYR A O 1
ATOM 1693 N N . GLY A 1 208 ? 8.577 9.939 -18.663 1.00 87.12 208 GLY A N 1
ATOM 1694 C CA . GLY A 1 208 ? 7.478 9.659 -17.754 1.00 87.12 208 GLY A CA 1
ATOM 1695 C C . GLY A 1 208 ? 7.910 8.935 -16.483 1.00 87.12 208 GLY A C 1
ATOM 1696 O O . GLY A 1 208 ? 7.320 9.199 -15.440 1.00 87.12 208 GLY A O 1
ATOM 1697 N N . LEU A 1 209 ? 8.901 8.039 -16.557 1.00 89.88 209 LEU A N 1
ATOM 1698 C CA . LEU A 1 209 ? 9.418 7.260 -15.427 1.00 89.88 209 LEU A CA 1
ATOM 1699 C C . LEU A 1 209 ? 10.534 8.028 -14.716 1.00 89.88 209 LEU A C 1
ATOM 1701 O O . LEU A 1 209 ? 11.597 8.272 -15.293 1.00 89.88 209 LEU A O 1
ATOM 1705 N N . ARG A 1 210 ? 10.310 8.353 -13.441 1.00 89.38 210 ARG A N 1
ATOM 1706 C CA . ARG A 1 210 ? 11.244 9.117 -12.607 1.00 89.38 210 ARG A CA 1
ATOM 1707 C C . ARG A 1 210 ? 11.648 8.329 -11.361 1.00 89.38 210 ARG A C 1
ATOM 1709 O O . ARG A 1 210 ? 10.810 7.599 -10.833 1.00 89.38 210 ARG A O 1
ATOM 1716 N N . PRO A 1 211 ? 12.893 8.473 -10.887 1.00 90.12 211 PRO A N 1
ATOM 1717 C CA . PRO A 1 211 ? 13.349 7.795 -9.680 1.00 90.12 211 PRO A CA 1
ATOM 1718 C C . PRO A 1 211 ? 12.635 8.353 -8.447 1.00 90.12 211 PRO A C 1
ATOM 1720 O O . PRO A 1 211 ? 12.524 9.569 -8.285 1.00 90.12 211 PRO A O 1
ATOM 1723 N N . ILE A 1 212 ? 12.139 7.466 -7.585 1.00 89.38 212 ILE A N 1
ATOM 1724 C CA . ILE A 1 212 ? 11.350 7.827 -6.398 1.00 89.38 212 ILE A CA 1
ATOM 1725 C C . ILE A 1 212 ? 12.210 8.549 -5.357 1.00 89.38 212 ILE A C 1
ATOM 1727 O O . ILE A 1 212 ? 11.715 9.412 -4.632 1.00 89.38 212 ILE A O 1
ATOM 1731 N N . SER A 1 213 ? 13.499 8.224 -5.267 1.00 81.81 213 SER A N 1
ATOM 1732 C CA . SER A 1 213 ? 14.387 8.821 -4.271 1.00 81.81 213 SER A CA 1
ATOM 1733 C C . SER A 1 213 ? 14.734 10.285 -4.538 1.00 81.81 213 SER A C 1
ATOM 1735 O O . SER A 1 213 ? 15.276 10.962 -3.664 1.00 81.81 213 SER A O 1
ATOM 1737 N N . VAL A 1 214 ? 14.527 10.764 -5.766 1.00 69.06 214 VAL A N 1
ATOM 1738 C CA . VAL A 1 214 ? 15.041 12.056 -6.226 1.00 69.06 214 VAL A CA 1
ATOM 1739 C C . VAL A 1 214 ? 13.975 13.129 -6.043 1.00 69.06 214 VAL A C 1
ATOM 1741 O O . VAL A 1 214 ? 13.443 13.688 -6.996 1.00 69.06 214 VAL A O 1
ATOM 1744 N N . ASP A 1 215 ? 13.674 13.462 -4.791 1.00 60.03 215 ASP A N 1
ATOM 1745 C CA . ASP A 1 215 ? 12.934 14.688 -4.489 1.00 60.03 215 ASP A CA 1
ATOM 1746 C C . ASP A 1 215 ? 13.906 15.880 -4.492 1.00 60.03 215 ASP A C 1
ATOM 1748 O O . ASP A 1 215 ? 14.491 16.239 -3.472 1.00 60.03 215 ASP A O 1
ATOM 1752 N N . GLY A 1 216 ? 14.118 16.484 -5.667 1.00 53.22 216 GLY A N 1
ATOM 1753 C CA . GLY A 1 216 ? 14.628 17.855 -5.864 1.00 53.22 216 GLY A CA 1
ATOM 1754 C C . GLY A 1 216 ? 16.058 18.197 -5.401 1.00 53.22 216 GLY A C 1
ATOM 1755 O O . GLY A 1 216 ? 16.575 19.255 -5.761 1.00 53.22 216 GLY A O 1
ATOM 1756 N N . ALA A 1 217 ? 16.730 17.354 -4.614 1.00 49.00 217 ALA A N 1
ATOM 1757 C CA . ALA A 1 217 ? 18.108 17.589 -4.166 1.00 49.00 217 ALA A CA 1
ATOM 1758 C C . ALA A 1 217 ? 19.133 17.319 -5.281 1.00 49.00 217 ALA A C 1
ATOM 1760 O O . ALA A 1 217 ? 20.152 18.001 -5.368 1.00 49.00 217 ALA A O 1
ATOM 1761 N N . LEU A 1 218 ? 18.843 16.356 -6.160 1.00 52.22 218 LEU A N 1
ATOM 1762 C CA . LEU A 1 218 ? 19.698 16.014 -7.298 1.00 52.22 218 LEU A CA 1
ATOM 1763 C C . LEU A 1 218 ? 19.435 16.928 -8.506 1.00 52.22 218 LEU A C 1
ATOM 1765 O O . LEU A 1 218 ? 20.390 17.298 -9.175 1.00 52.22 218 LEU A O 1
ATOM 1769 N N . GLU A 1 219 ? 18.196 17.402 -8.713 1.00 51.44 219 GLU A N 1
ATOM 1770 C CA . GLU A 1 219 ? 17.911 18.485 -9.680 1.00 51.44 219 GLU A CA 1
ATOM 1771 C C . GLU A 1 219 ? 18.736 19.743 -9.358 1.00 51.44 219 GLU A C 1
ATOM 1773 O O . GLU A 1 219 ? 19.328 20.339 -10.254 1.00 51.44 219 GLU A O 1
ATOM 1778 N N . ARG A 1 220 ? 18.878 20.096 -8.071 1.00 50.81 220 ARG A N 1
ATOM 1779 C CA . ARG A 1 220 ? 19.731 21.220 -7.646 1.00 50.81 220 ARG A CA 1
ATOM 1780 C C . ARG A 1 220 ? 21.230 20.981 -7.840 1.00 50.81 220 ARG A C 1
ATOM 1782 O O . ARG A 1 220 ? 21.940 21.940 -8.093 1.00 50.81 220 ARG A O 1
ATOM 1789 N N . ARG A 1 221 ? 21.715 19.736 -7.742 1.00 49.12 221 ARG A N 1
ATOM 1790 C CA . ARG A 1 221 ? 23.138 19.407 -7.965 1.00 49.12 221 ARG A CA 1
ATOM 1791 C C . ARG A 1 221 ? 23.514 19.229 -9.436 1.00 49.12 221 ARG A C 1
ATOM 1793 O O . ARG A 1 221 ? 24.679 19.385 -9.755 1.00 49.12 221 ARG A O 1
ATOM 1800 N N . MET A 1 222 ? 22.564 18.889 -10.306 1.00 43.69 222 MET A N 1
ATOM 1801 C CA . MET A 1 222 ? 22.800 18.742 -11.752 1.00 43.69 222 MET A CA 1
ATOM 1802 C C . MET A 1 222 ? 22.642 20.057 -12.528 1.00 43.69 222 MET A C 1
ATOM 1804 O O . MET A 1 222 ? 22.936 20.094 -13.717 1.00 43.69 222 MET A O 1
ATOM 1808 N N . SER A 1 223 ? 22.172 21.117 -11.865 1.00 47.03 223 SER A N 1
ATOM 1809 C CA . SER A 1 223 ? 22.047 22.464 -12.438 1.00 47.03 223 SER A CA 1
ATOM 1810 C C . SER A 1 223 ? 23.272 23.355 -12.164 1.00 47.03 223 SER A C 1
ATOM 1812 O O . SER A 1 223 ? 23.225 24.541 -12.486 1.00 47.03 223 SER A O 1
ATOM 1814 N N . CYS A 1 224 ? 24.323 22.818 -11.531 1.00 39.25 224 CYS A N 1
ATOM 1815 C CA . CYS A 1 224 ? 25.569 23.516 -11.204 1.00 39.25 224 CYS A CA 1
ATOM 1816 C C . CYS A 1 224 ? 26.739 22.943 -11.999 1.00 39.25 224 CYS A C 1
ATOM 1818 O O . CYS A 1 224 ? 26.799 21.698 -12.122 1.00 39.25 224 CYS A O 1
#

Radius of gyration: 37.73 Å; chains: 1; bounding box: 62×93×104 Å

Foldseek 3Di:
DDDDDDPVVVVVVVVVVVVVVVVVVVVVVVVVVVVVVCCCVVPPPPDPDPDDDDDDPVVDDLVVVLVVLQPAALLRLQVQLVPDVVSLVSPQVCVVSHVPHHQFADDPPDPPDPPVPPDDPDPPPPSSHSDPQRGFFDQDLVSLLVCLVVQLDDWDWADPDVFKTFTWAKWFQQDNSPDGRRGIDTDGGQIDGPPRQQDQDPVRRGSRIDGSNDPPPVVVVRVD

Secondary structure (DSSP, 8-state):
------HHHHHHHHHHHHHHHHHHHHHHHHHHHHHHHHHHHHSPPPPPPPPPPPP-GGGS-HHHHHHHHHTS-HHHHHHHHHH-HHHHHHHHH-HHHHHSSTTB----TT----GGG------TT------GGGB-B---HHHHHHHHHHH-----EEEEETTEEEEEEEEEESSTTTSS--BEEEEEEEEESTT--PBPPTTS-TT-EEETT-SSHHHHHHT-